Protein AF-A0A2N7Z0W1-F1 (afdb_monomer_lite)

Structure (mmCIF, N/CA/C/O backbone):
data_AF-A0A2N7Z0W1-F1
#
_entry.id   AF-A0A2N7Z0W1-F1
#
loop_
_atom_site.group_PDB
_atom_site.id
_atom_site.type_symbol
_atom_site.label_atom_id
_atom_site.label_alt_id
_atom_site.label_comp_id
_atom_site.label_asym_id
_atom_site.label_entity_id
_atom_site.label_seq_id
_atom_site.pdbx_PDB_ins_code
_atom_site.Cartn_x
_atom_site.Cartn_y
_atom_site.Cartn_z
_atom_site.occupancy
_atom_site.B_iso_or_equiv
_atom_site.auth_seq_id
_atom_site.auth_comp_id
_atom_site.auth_asym_id
_atom_site.auth_atom_id
_atom_site.pdbx_PDB_model_num
ATOM 1 N N . MET A 1 1 ? -4.121 6.543 -16.831 1.00 85.56 1 MET A N 1
ATOM 2 C CA . MET A 1 1 ? -5.225 5.711 -16.296 1.00 85.56 1 MET A CA 1
ATOM 3 C C . MET A 1 1 ? -5.786 6.377 -15.044 1.00 85.56 1 MET A C 1
ATOM 5 O O . MET A 1 1 ? -5.210 7.367 -14.604 1.00 85.56 1 MET A O 1
ATOM 9 N N . ARG A 1 2 ? -6.924 5.921 -14.501 1.00 85.25 2 ARG A N 1
ATOM 10 C CA . ARG A 1 2 ? -7.430 6.440 -13.218 1.00 85.25 2 ARG A CA 1
ATOM 11 C C . ARG A 1 2 ? -6.645 5.780 -12.088 1.00 85.25 2 ARG A C 1
ATOM 13 O O . ARG A 1 2 ? -6.431 4.578 -12.135 1.00 85.25 2 ARG A O 1
ATOM 20 N N . ARG A 1 3 ? -6.237 6.562 -11.089 1.00 85.19 3 ARG A N 1
ATOM 21 C CA . ARG A 1 3 ? -5.554 6.024 -9.912 1.00 85.19 3 ARG A CA 1
ATOM 22 C C . ARG A 1 3 ? -6.502 5.150 -9.084 1.00 85.19 3 ARG A C 1
ATOM 24 O O . ARG A 1 3 ? -7.540 5.638 -8.634 1.00 85.19 3 ARG A O 1
ATOM 31 N N . ASP A 1 4 ? -6.075 3.921 -8.841 1.00 90.31 4 ASP A N 1
ATOM 32 C CA . ASP A 1 4 ? -6.690 2.890 -8.020 1.00 90.31 4 ASP A CA 1
ATOM 33 C C . ASP A 1 4 ? -5.819 2.622 -6.785 1.00 90.31 4 ASP A C 1
ATOM 35 O O . ASP A 1 4 ? -4.631 2.299 -6.867 1.00 90.31 4 ASP A O 1
ATOM 39 N N . MET A 1 5 ? -6.421 2.804 -5.615 1.00 86.25 5 MET A N 1
ATOM 40 C CA . MET A 1 5 ? -5.727 2.674 -4.341 1.00 86.25 5 MET A CA 1
ATOM 41 C C . MET A 1 5 ? -5.624 1.234 -3.847 1.00 86.25 5 MET A C 1
ATOM 43 O O . MET A 1 5 ? -4.679 0.927 -3.119 1.00 86.25 5 MET A O 1
ATOM 47 N N . ASP A 1 6 ? -6.565 0.368 -4.223 1.00 91.12 6 ASP A N 1
ATOM 48 C CA . ASP A 1 6 ? -6.493 -1.052 -3.889 1.00 91.12 6 ASP A CA 1
ATOM 49 C C . ASP A 1 6 ? -5.324 -1.690 -4.656 1.00 91.12 6 ASP A C 1
ATOM 51 O O . ASP A 1 6 ? -4.543 -2.445 -4.071 1.00 91.12 6 ASP A O 1
ATOM 55 N N . LEU A 1 7 ? -5.103 -1.275 -5.911 1.00 95.12 7 LEU A N 1
ATOM 56 C CA . LEU A 1 7 ? -3.926 -1.679 -6.682 1.00 95.12 7 LEU A CA 1
ATOM 57 C C . LEU A 1 7 ? -2.615 -1.133 -6.095 1.00 95.12 7 LEU A C 1
ATOM 59 O O . LEU A 1 7 ? -1.648 -1.879 -5.961 1.00 95.12 7 LEU A O 1
ATOM 63 N N . ILE A 1 8 ? -2.565 0.139 -5.682 1.00 94.38 8 ILE A N 1
ATOM 64 C CA . ILE A 1 8 ? -1.368 0.698 -5.024 1.00 94.38 8 ILE A CA 1
ATOM 65 C C . ILE A 1 8 ? -1.003 -0.099 -3.767 1.00 94.38 8 ILE A C 1
ATOM 67 O O . ILE A 1 8 ? 0.164 -0.448 -3.577 1.00 94.38 8 ILE A O 1
ATOM 71 N N . ARG A 1 9 ? -1.994 -0.411 -2.920 1.00 94.50 9 ARG A N 1
ATOM 72 C CA . ARG A 1 9 ? -1.797 -1.257 -1.736 1.00 94.50 9 ARG A CA 1
ATOM 73 C C . ARG A 1 9 ? -1.232 -2.619 -2.130 1.00 94.50 9 ARG A C 1
ATOM 75 O O . ARG A 1 9 ? -0.248 -3.054 -1.535 1.00 94.50 9 ARG A O 1
ATOM 82 N N . ALA A 1 10 ? -1.838 -3.274 -3.119 1.00 96.12 10 ALA A N 1
ATOM 83 C CA . ALA A 1 10 ? -1.408 -4.589 -3.578 1.00 96.12 10 ALA A CA 1
ATOM 84 C C . ALA A 1 10 ? 0.044 -4.572 -4.083 1.00 96.12 10 ALA A C 1
ATOM 86 O O . ALA A 1 10 ? 0.832 -5.431 -3.690 1.00 96.12 10 ALA A O 1
ATOM 87 N N . ILE A 1 11 ? 0.424 -3.565 -4.879 1.00 96.50 11 ILE A N 1
ATOM 88 C CA . ILE A 1 11 ? 1.792 -3.414 -5.392 1.00 96.50 11 ILE A CA 1
ATOM 89 C C . ILE A 1 11 ? 2.782 -3.239 -4.242 1.00 96.50 11 ILE A C 1
ATOM 91 O O . ILE A 1 11 ? 3.762 -3.977 -4.186 1.00 96.50 11 ILE A O 1
ATOM 95 N N . VAL A 1 12 ? 2.540 -2.309 -3.310 1.00 96.25 12 VAL A N 1
ATOM 96 C CA . VAL A 1 12 ? 3.488 -2.045 -2.213 1.00 96.25 12 VAL A CA 1
ATOM 97 C C . VAL A 1 12 ? 3.683 -3.283 -1.335 1.00 96.25 12 VAL A C 1
ATOM 99 O O . VAL A 1 12 ? 4.822 -3.651 -1.056 1.00 96.25 12 VAL A O 1
ATOM 102 N N . LEU A 1 13 ? 2.598 -3.957 -0.939 1.00 95.62 13 LEU A N 1
ATOM 103 C CA . LEU A 1 13 ? 2.687 -5.167 -0.112 1.00 95.62 13 LEU A CA 1
ATOM 104 C C . LEU A 1 13 ? 3.387 -6.317 -0.850 1.00 95.62 13 LEU A C 1
ATOM 106 O O . LEU A 1 13 ? 4.138 -7.079 -0.241 1.00 95.62 13 LEU A O 1
ATOM 110 N N . LYS A 1 14 ? 3.175 -6.437 -2.165 1.00 95.50 14 LYS A N 1
ATOM 111 C CA . LYS A 1 14 ? 3.846 -7.452 -2.977 1.00 95.50 14 LYS A CA 1
ATOM 112 C C . LYS A 1 14 ? 5.338 -7.152 -3.150 1.00 95.50 14 LYS A C 1
ATOM 114 O O . LYS A 1 14 ? 6.139 -8.072 -3.027 1.00 95.50 14 LYS A O 1
ATOM 119 N N . LEU A 1 15 ? 5.715 -5.892 -3.385 1.00 94.69 15 LEU A N 1
ATOM 120 C CA . LEU A 1 15 ? 7.118 -5.460 -3.449 1.00 94.69 15 LEU A CA 1
ATOM 121 C C . LEU A 1 15 ? 7.841 -5.705 -2.121 1.00 94.69 15 LEU A C 1
ATOM 123 O O . LEU A 1 15 ? 8.945 -6.238 -2.122 1.00 94.69 15 LEU A O 1
ATOM 127 N N . GLU A 1 16 ? 7.198 -5.392 -0.994 1.00 94.19 16 GLU A N 1
ATOM 128 C CA . GLU A 1 16 ? 7.744 -5.667 0.338 1.00 94.19 16 GLU A CA 1
ATOM 129 C C . GLU A 1 16 ? 8.037 -7.160 0.545 1.00 94.19 16 GLU A C 1
ATOM 131 O O . GLU A 1 16 ? 9.100 -7.527 1.033 1.00 94.19 16 GLU A O 1
ATOM 136 N N . ALA A 1 17 ? 7.116 -8.038 0.139 1.00 91.12 17 ALA A N 1
ATOM 137 C CA . ALA A 1 17 ? 7.313 -9.484 0.234 1.00 91.12 17 ALA A CA 1
ATOM 138 C C . ALA A 1 17 ? 8.405 -10.012 -0.720 1.00 91.12 17 ALA A C 1
ATOM 140 O O . ALA A 1 17 ? 8.926 -11.120 -0.525 1.00 91.12 17 ALA A O 1
ATOM 141 N N . TRP A 1 18 ? 8.727 -9.249 -1.768 1.00 86.12 18 TRP A N 1
ATOM 142 C CA . TRP A 1 18 ? 9.734 -9.601 -2.766 1.00 86.12 18 TRP A CA 1
ATOM 143 C C . TRP A 1 18 ? 11.151 -9.188 -2.355 1.00 86.12 18 TRP A C 1
ATOM 145 O O . TRP A 1 18 ? 12.114 -9.844 -2.756 1.00 86.12 18 TRP A O 1
ATOM 155 N N . ASP A 1 19 ? 11.272 -8.157 -1.518 1.00 80.44 19 ASP A N 1
ATOM 156 C CA . ASP A 1 19 ? 12.531 -7.628 -0.992 1.00 80.44 19 ASP A CA 1
ATOM 157 C C . ASP A 1 19 ? 13.174 -8.590 0.029 1.00 80.44 19 ASP A C 1
ATOM 159 O O . ASP A 1 19 ? 13.056 -8.452 1.246 1.00 80.44 19 ASP A O 1
ATOM 163 N N . LYS A 1 20 ? 13.817 -9.646 -0.484 1.00 76.12 20 LYS A N 1
ATOM 164 C CA . LYS A 1 20 ? 14.441 -10.717 0.319 1.00 76.12 20 LYS A CA 1
ATOM 165 C C . LYS A 1 20 ? 15.956 -10.602 0.421 1.00 76.12 20 LYS A C 1
ATOM 167 O O . LYS A 1 20 ? 16.582 -11.356 1.166 1.00 76.12 20 LYS A O 1
ATOM 172 N N . THR A 1 21 ? 16.574 -9.738 -0.376 1.00 80.31 21 THR A N 1
ATOM 173 C CA . THR A 1 21 ? 18.031 -9.655 -0.483 1.00 80.31 21 THR A CA 1
ATOM 174 C C . THR A 1 21 ? 18.445 -8.192 -0.503 1.00 80.31 21 THR A C 1
ATOM 176 O O . THR A 1 21 ? 18.201 -7.514 -1.501 1.00 80.31 21 THR A O 1
ATOM 179 N N . PRO A 1 22 ? 19.097 -7.705 0.568 1.00 76.75 22 PRO A N 1
ATOM 180 C CA . PRO A 1 22 ? 19.511 -6.315 0.647 1.00 76.75 22 PRO A CA 1
ATOM 181 C C . PRO A 1 22 ? 20.346 -5.904 -0.566 1.00 76.75 22 PRO A C 1
ATOM 183 O O . PRO A 1 22 ? 21.300 -6.589 -0.935 1.00 76.75 22 PRO A O 1
ATOM 186 N N . SER A 1 23 ? 20.020 -4.749 -1.146 1.00 77.31 23 SER A N 1
ATOM 187 C CA . SER A 1 23 ? 20.715 -4.151 -2.297 1.00 77.31 23 SER A CA 1
ATOM 188 C C . SER A 1 23 ? 20.617 -4.916 -3.625 1.00 77.31 23 SER A C 1
ATOM 190 O O . SER A 1 23 ? 21.256 -4.498 -4.593 1.00 77.31 23 SER A O 1
ATOM 192 N N . ALA A 1 24 ? 19.834 -5.995 -3.715 1.00 86.81 24 ALA A N 1
ATOM 193 C CA . ALA A 1 24 ? 19.546 -6.620 -5.002 1.00 86.81 24 ALA A CA 1
ATOM 194 C C . ALA A 1 24 ? 18.724 -5.663 -5.878 1.00 86.81 24 ALA A C 1
ATOM 196 O O . ALA A 1 24 ? 17.846 -4.963 -5.385 1.00 86.81 24 ALA A O 1
ATOM 197 N N . ILE A 1 25 ? 19.013 -5.624 -7.179 1.00 88.19 25 ILE A N 1
ATOM 198 C CA . ILE A 1 25 ? 18.222 -4.858 -8.145 1.00 88.19 25 ILE A CA 1
ATOM 199 C C . ILE A 1 25 ? 17.425 -5.855 -8.973 1.00 88.19 25 ILE A C 1
ATOM 201 O O . ILE A 1 25 ? 17.989 -6.630 -9.745 1.00 88.19 25 ILE A O 1
ATOM 205 N N . PHE A 1 26 ? 16.111 -5.814 -8.814 1.00 87.94 26 PHE A N 1
ATOM 206 C CA . PHE A 1 26 ? 15.170 -6.572 -9.620 1.00 87.94 26 PHE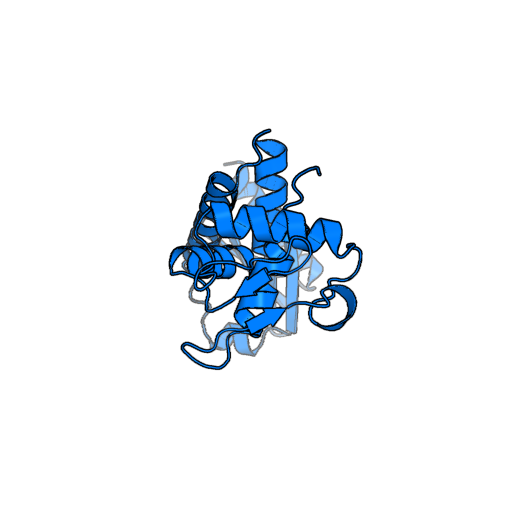 A CA 1
ATOM 207 C C . PHE A 1 26 ? 14.814 -5.760 -10.858 1.00 87.94 26 PHE A C 1
ATOM 209 O O . PHE A 1 26 ? 14.486 -4.578 -10.758 1.00 87.94 26 PHE A O 1
ATOM 216 N N . ILE A 1 27 ? 14.881 -6.395 -12.024 1.00 88.50 27 ILE A N 1
ATOM 217 C CA . ILE A 1 27 ? 14.467 -5.809 -13.297 1.00 88.50 27 ILE A CA 1
ATOM 218 C C . ILE A 1 27 ? 13.321 -6.666 -13.813 1.00 88.50 27 ILE A C 1
ATOM 220 O O . ILE A 1 27 ? 13.520 -7.833 -14.134 1.00 88.50 27 ILE A O 1
ATOM 224 N N . VAL A 1 28 ? 12.130 -6.082 -13.868 1.00 86.81 28 VAL A N 1
ATOM 225 C CA . VAL A 1 28 ? 10.914 -6.763 -14.309 1.00 86.81 28 VAL A CA 1
ATOM 226 C C . VAL A 1 28 ? 10.636 -6.336 -15.736 1.00 86.81 28 VAL A C 1
ATOM 228 O O . VAL A 1 28 ? 10.191 -5.211 -15.974 1.00 86.81 28 VAL A O 1
ATOM 231 N N . THR A 1 29 ? 10.951 -7.209 -16.688 1.00 86.56 29 THR A N 1
ATOM 232 C CA . THR A 1 29 ? 10.733 -6.963 -18.122 1.00 86.56 29 THR A CA 1
ATOM 233 C C . THR A 1 29 ? 9.449 -7.591 -18.640 1.00 86.56 29 THR A C 1
ATOM 235 O O . THR A 1 29 ? 8.912 -7.103 -19.631 1.00 86.56 29 THR A O 1
ATOM 238 N N . ASP A 1 30 ? 8.954 -8.632 -17.970 1.00 87.44 30 ASP A N 1
ATOM 239 C CA . ASP A 1 30 ? 7.707 -9.311 -18.297 1.00 87.44 30 ASP A CA 1
ATOM 240 C C . ASP A 1 30 ? 6.749 -9.227 -17.104 1.00 87.44 30 ASP A C 1
ATOM 242 O O . ASP A 1 30 ? 6.656 -10.129 -16.275 1.00 87.44 30 ASP A O 1
ATOM 246 N N . LEU A 1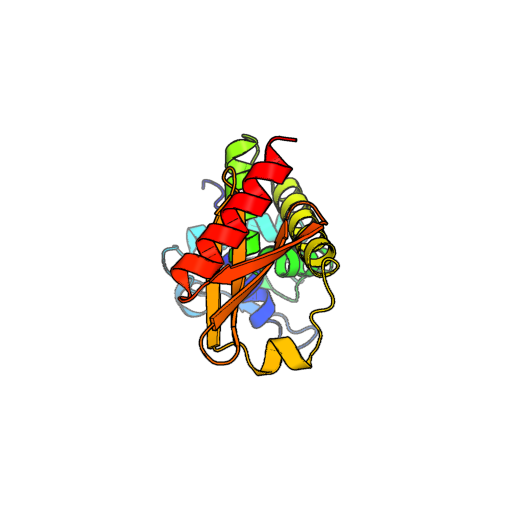 31 ? 6.052 -8.094 -16.985 1.00 86.94 31 LEU A N 1
ATOM 247 C CA . LEU A 1 31 ? 5.151 -7.845 -15.856 1.00 86.94 31 LEU A CA 1
ATOM 248 C C . LEU A 1 31 ? 4.032 -8.888 -15.738 1.00 86.94 31 LEU A C 1
ATOM 250 O O . LEU A 1 31 ? 3.594 -9.151 -14.618 1.00 86.94 31 LEU A O 1
ATOM 254 N N . GLU A 1 32 ? 3.583 -9.465 -16.858 1.00 85.94 32 GLU A N 1
ATOM 255 C CA . GLU A 1 32 ? 2.490 -10.444 -16.865 1.00 85.94 32 GLU A CA 1
ATOM 256 C C . GLU A 1 32 ? 2.891 -11.709 -16.110 1.00 85.94 32 GLU A C 1
ATOM 258 O O . GLU A 1 32 ? 2.100 -12.240 -15.333 1.00 85.94 32 GLU A O 1
ATOM 263 N N . ASN A 1 33 ? 4.132 -12.158 -16.296 1.00 86.81 33 ASN A N 1
ATOM 264 C CA . ASN A 1 33 ? 4.619 -13.402 -15.712 1.00 86.81 33 ASN A CA 1
ATOM 265 C C . ASN A 1 33 ? 5.382 -13.183 -14.399 1.00 86.81 33 ASN A C 1
ATOM 267 O O . ASN A 1 33 ? 5.194 -13.930 -13.437 1.00 86.81 33 ASN A O 1
ATOM 271 N N . ASP A 1 34 ? 6.204 -12.138 -14.322 1.00 87.62 34 ASP A N 1
ATOM 272 C CA . ASP A 1 34 ? 7.090 -11.899 -13.181 1.00 87.62 34 ASP A CA 1
ATOM 273 C C . ASP A 1 34 ? 6.372 -11.182 -12.027 1.00 87.62 34 ASP A C 1
ATOM 275 O O . ASP A 1 34 ? 6.714 -11.368 -10.855 1.00 87.62 34 ASP A O 1
ATOM 279 N N . PHE A 1 35 ? 5.369 -10.346 -12.331 1.00 92.00 35 PHE A N 1
ATOM 280 C CA . PHE A 1 35 ? 4.666 -9.549 -11.324 1.00 92.00 35 PHE A CA 1
ATOM 281 C C . PHE A 1 35 ? 3.134 -9.452 -11.515 1.00 92.00 35 PHE A C 1
ATOM 283 O O . PHE A 1 35 ? 2.576 -8.370 -11.334 1.00 92.00 35 PHE A O 1
ATOM 290 N N . PRO A 1 36 ? 2.398 -10.564 -11.717 1.00 92.44 36 PRO A N 1
ATOM 291 C CA . PRO A 1 36 ? 0.942 -10.519 -11.883 1.00 92.44 36 PRO A CA 1
ATOM 292 C C . PRO A 1 36 ? 0.205 -10.086 -10.609 1.00 92.44 36 PRO A C 1
ATOM 294 O O . PRO A 1 36 ? 0.543 -10.522 -9.503 1.00 92.44 36 PRO A O 1
ATOM 297 N N . ILE A 1 37 ? -0.826 -9.256 -10.747 1.00 92.56 37 ILE A N 1
ATOM 298 C CA . ILE A 1 37 ? -1.779 -8.953 -9.672 1.00 92.56 37 ILE A CA 1
ATOM 299 C C . ILE A 1 37 ? -3.175 -9.274 -10.198 1.00 92.56 37 ILE A C 1
ATOM 301 O O . ILE A 1 37 ? -3.605 -8.706 -11.199 1.00 92.56 37 ILE A O 1
ATOM 305 N N . ASP A 1 38 ? -3.869 -10.186 -9.518 1.00 91.25 38 ASP A N 1
ATOM 306 C CA . ASP A 1 38 ? -5.178 -10.676 -9.945 1.00 91.25 38 ASP A CA 1
ATOM 307 C C . ASP A 1 38 ? -6.174 -9.530 -10.155 1.00 91.25 38 ASP A C 1
ATOM 309 O O . ASP A 1 38 ? -6.341 -8.658 -9.301 1.00 91.25 38 ASP A O 1
ATOM 313 N N . GLY A 1 39 ? -6.855 -9.555 -11.302 1.00 92.12 39 GLY A N 1
ATOM 314 C CA . GLY A 1 39 ? -7.852 -8.551 -11.672 1.00 92.12 39 GLY A CA 1
ATOM 315 C C . GLY A 1 39 ? -7.291 -7.277 -12.307 1.00 92.12 39 GLY A C 1
ATOM 316 O O . GLY A 1 39 ? -8.090 -6.423 -12.680 1.00 92.12 39 GLY A O 1
ATOM 317 N N . TYR A 1 40 ? -5.969 -7.160 -12.479 1.00 93.62 40 TYR A N 1
ATOM 318 C CA . TYR A 1 40 ? -5.333 -5.995 -13.097 1.00 93.62 40 TYR A CA 1
ATOM 319 C C . TYR A 1 40 ? -4.433 -6.379 -14.270 1.00 93.62 40 TYR A C 1
ATOM 321 O O . TYR A 1 40 ? -3.777 -7.419 -14.278 1.00 93.62 40 TYR A O 1
ATOM 329 N N . THR A 1 41 ? -4.385 -5.503 -15.266 1.00 92.62 41 THR A N 1
ATOM 330 C CA . THR A 1 41 ? -3.506 -5.640 -16.432 1.00 92.62 41 THR A CA 1
ATOM 331 C C . THR A 1 41 ? -2.090 -5.146 -16.130 1.00 92.62 41 THR A C 1
ATOM 333 O O . THR A 1 41 ? -1.878 -4.296 -15.263 1.00 92.62 41 THR A O 1
ATOM 336 N N . SER A 1 42 ? -1.099 -5.610 -16.893 1.00 92.00 42 SER A N 1
ATOM 337 C CA . SER A 1 42 ? 0.290 -5.146 -16.749 1.00 92.00 42 SER A CA 1
ATOM 338 C C . SER A 1 42 ? 0.461 -3.646 -16.960 1.00 92.00 42 SER A C 1
ATOM 340 O O . SER A 1 42 ? 1.280 -3.024 -16.286 1.00 92.00 42 SER A O 1
ATOM 342 N N . ASP A 1 43 ? -0.330 -3.046 -17.852 1.00 92.12 43 ASP A N 1
ATOM 343 C CA . ASP A 1 43 ? -0.294 -1.602 -18.081 1.00 92.12 43 ASP A CA 1
ATOM 344 C C . ASP A 1 43 ? -0.842 -0.835 -16.858 1.00 92.12 43 ASP A C 1
ATOM 346 O O . ASP A 1 43 ? -0.281 0.194 -16.474 1.00 92.12 43 ASP A O 1
ATOM 350 N N . GLU A 1 44 ? -1.885 -1.350 -16.193 1.00 94.56 44 GLU A N 1
ATOM 351 C CA . GLU A 1 44 ? -2.390 -0.781 -14.935 1.00 94.56 44 GLU A CA 1
ATOM 352 C C . GLU A 1 44 ? -1.370 -0.922 -13.811 1.00 94.56 44 GLU A C 1
ATOM 354 O O . GLU A 1 44 ? -1.105 0.050 -13.102 1.00 94.56 44 GLU A O 1
ATOM 359 N N . ILE A 1 45 ? -0.764 -2.100 -13.661 1.00 95.00 45 ILE A N 1
ATOM 360 C CA . ILE A 1 45 ? 0.267 -2.350 -12.649 1.00 95.00 45 ILE A CA 1
ATOM 361 C C . ILE A 1 45 ? 1.444 -1.392 -12.852 1.00 95.00 45 ILE A C 1
ATOM 363 O O . ILE A 1 45 ? 1.865 -0.727 -11.904 1.00 95.00 45 ILE A O 1
ATOM 367 N N . LEU A 1 46 ? 1.938 -1.263 -14.086 1.00 94.25 46 LEU A N 1
ATOM 368 C CA . LEU A 1 46 ? 3.054 -0.379 -14.409 1.00 94.25 46 LEU A CA 1
ATOM 369 C C . LEU A 1 46 ? 2.722 1.088 -14.129 1.00 94.25 46 LEU A C 1
ATOM 371 O O . LEU A 1 46 ? 3.527 1.795 -13.524 1.00 94.25 46 LEU A O 1
ATOM 375 N N . TYR A 1 47 ? 1.531 1.540 -14.526 1.00 94.12 47 TYR A N 1
ATOM 376 C CA . TYR A 1 47 ? 1.080 2.903 -14.265 1.00 94.12 47 TYR A CA 1
ATOM 377 C C . TYR A 1 47 ? 1.049 3.214 -12.760 1.00 94.12 47 TYR A C 1
ATOM 379 O O . TYR A 1 47 ? 1.539 4.255 -12.324 1.00 94.12 47 TYR A O 1
ATOM 387 N N . HIS A 1 48 ? 0.521 2.307 -11.936 1.00 95.19 48 HIS A N 1
ATOM 388 C CA . HIS A 1 48 ? 0.455 2.522 -10.488 1.00 95.19 48 HIS A CA 1
ATOM 389 C C . HIS A 1 48 ? 1.818 2.391 -9.812 1.00 95.19 48 HIS A C 1
ATOM 391 O O . HIS A 1 48 ? 2.105 3.137 -8.876 1.00 95.19 48 HIS A O 1
ATOM 397 N N . TYR A 1 49 ? 2.682 1.509 -10.313 1.00 95.31 49 TYR A N 1
ATOM 398 C CA . TYR A 1 49 ? 4.074 1.446 -9.892 1.00 95.31 49 TYR A CA 1
ATOM 399 C C . TYR A 1 49 ? 4.794 2.783 -10.137 1.00 95.31 49 TYR A C 1
ATOM 401 O O . TYR A 1 49 ? 5.484 3.277 -9.247 1.00 95.31 49 TYR A O 1
ATOM 409 N N . GLN A 1 50 ? 4.592 3.412 -11.301 1.00 92.75 50 GLN A N 1
ATOM 410 C CA . GLN A 1 50 ? 5.174 4.725 -11.603 1.00 92.75 50 GLN A CA 1
ATOM 411 C C . GLN A 1 50 ? 4.721 5.791 -10.598 1.00 92.75 50 GLN A C 1
ATOM 413 O O . GLN A 1 50 ? 5.561 6.520 -10.085 1.00 92.75 50 GLN A O 1
ATOM 418 N N . LEU A 1 51 ? 3.439 5.816 -10.216 1.00 93.50 51 LEU A N 1
ATOM 419 C CA . LEU A 1 51 ? 2.941 6.731 -9.177 1.00 93.50 51 LEU A CA 1
ATOM 420 C C . LEU A 1 51 ? 3.601 6.496 -7.805 1.00 93.50 51 LEU A C 1
ATOM 422 O O . LEU A 1 51 ? 3.858 7.444 -7.062 1.00 93.50 51 LEU A O 1
ATOM 426 N N . ILE A 1 52 ? 3.869 5.235 -7.452 1.00 94.81 52 ILE A N 1
ATOM 427 C CA . ILE A 1 52 ? 4.572 4.861 -6.213 1.00 94.81 52 ILE A CA 1
ATOM 428 C C . ILE A 1 52 ? 6.034 5.340 -6.264 1.00 94.81 52 ILE A C 1
ATOM 430 O O . ILE A 1 52 ? 6.540 5.888 -5.281 1.00 94.81 52 ILE A O 1
ATOM 434 N N . ALA A 1 53 ? 6.699 5.178 -7.411 1.00 93.69 53 ALA A N 1
ATOM 435 C CA . ALA A 1 53 ? 8.063 5.650 -7.639 1.00 93.69 53 ALA A CA 1
ATOM 436 C C . ALA A 1 53 ? 8.163 7.183 -7.621 1.00 93.69 53 ALA A C 1
ATOM 438 O O . ALA A 1 53 ? 9.036 7.724 -6.947 1.00 93.69 53 ALA A O 1
ATOM 439 N N . GLU A 1 54 ? 7.236 7.888 -8.272 1.00 91.31 54 GLU A N 1
ATOM 440 C CA . GLU A 1 54 ? 7.139 9.355 -8.254 1.00 91.31 54 GLU A CA 1
ATOM 441 C C . GLU A 1 54 ? 6.964 9.908 -6.836 1.00 91.31 54 GLU A C 1
ATOM 443 O O . GLU A 1 54 ? 7.492 10.969 -6.506 1.00 91.31 54 GLU A O 1
ATOM 448 N N . LYS A 1 55 ? 6.249 9.177 -5.973 1.00 91.62 55 LYS A N 1
ATOM 449 C CA . LYS A 1 55 ? 6.071 9.546 -4.565 1.00 91.62 55 LYS A CA 1
ATOM 450 C C . LYS A 1 55 ? 7.315 9.271 -3.705 1.00 91.62 55 LYS A C 1
ATOM 452 O O . LYS A 1 55 ? 7.374 9.750 -2.575 1.00 91.62 55 LYS A O 1
ATOM 457 N N . GLY A 1 56 ? 8.299 8.531 -4.218 1.00 93.31 56 GLY A N 1
ATOM 458 C CA . GLY A 1 56 ? 9.529 8.187 -3.499 1.00 93.31 56 GLY A CA 1
ATOM 459 C C . GLY A 1 56 ? 9.364 7.051 -2.488 1.00 93.31 56 GLY A C 1
ATOM 460 O O . GLY A 1 56 ? 10.142 6.943 -1.543 1.00 93.31 56 GLY A O 1
ATOM 461 N N . TRP A 1 57 ? 8.346 6.204 -2.648 1.00 95.12 57 TRP A N 1
ATOM 462 C CA . TRP A 1 57 ? 8.108 5.057 -1.760 1.00 95.12 57 TRP A CA 1
ATOM 463 C C . TRP A 1 57 ? 8.944 3.826 -2.105 1.00 95.12 57 TRP A C 1
ATOM 465 O O . TRP A 1 57 ? 9.106 2.928 -1.279 1.00 95.12 57 TRP A O 1
ATOM 475 N N . VAL A 1 58 ? 9.480 3.786 -3.320 1.00 94.94 58 VAL A N 1
ATOM 476 C CA . VAL A 1 58 ? 10.372 2.734 -3.801 1.00 94.94 58 VAL A CA 1
ATOM 477 C C . VAL A 1 58 ? 11.681 3.350 -4.258 1.00 94.94 58 VAL A C 1
ATOM 479 O O . VAL A 1 58 ? 11.721 4.451 -4.808 1.00 94.94 58 VAL A O 1
ATOM 482 N N . ASP A 1 59 ? 12.751 2.598 -4.068 1.00 93.25 59 ASP A N 1
ATOM 483 C CA . ASP A 1 59 ? 14.042 2.866 -4.664 1.00 93.25 59 ASP A CA 1
ATOM 484 C C . ASP A 1 59 ? 14.154 2.092 -5.977 1.00 93.25 59 ASP A C 1
ATOM 486 O O . ASP A 1 59 ? 14.171 0.859 -5.995 1.00 93.25 59 ASP A O 1
ATOM 490 N N . THR A 1 60 ? 14.209 2.815 -7.091 1.00 92.31 60 THR A N 1
ATOM 491 C CA . THR A 1 60 ? 14.216 2.215 -8.430 1.00 92.31 60 THR A CA 1
ATOM 492 C C . THR A 1 60 ? 15.622 1.905 -8.945 1.00 92.31 60 THR A C 1
ATOM 494 O O . THR A 1 60 ? 15.764 1.460 -10.081 1.00 92.31 60 THR A O 1
ATOM 497 N N . ALA A 1 61 ? 16.680 2.166 -8.166 1.00 88.75 61 ALA A N 1
ATOM 498 C CA . ALA A 1 61 ? 18.077 2.012 -8.588 1.00 88.75 61 ALA A CA 1
ATOM 499 C C . ALA A 1 61 ? 18.416 2.665 -9.948 1.00 88.75 61 ALA A C 1
ATOM 501 O O . ALA A 1 61 ? 19.169 2.116 -10.751 1.00 88.75 61 ALA A O 1
ATOM 502 N N . GLY A 1 62 ? 17.866 3.855 -10.201 1.00 81.31 62 GLY A N 1
ATOM 503 C CA . GLY A 1 62 ? 18.113 4.624 -11.428 1.00 81.31 62 GLY A CA 1
ATOM 504 C C . GLY A 1 62 ? 17.043 4.469 -12.511 1.00 81.31 62 GLY A C 1
ATOM 505 O O . GLY A 1 62 ? 17.138 5.142 -13.535 1.00 81.31 62 GLY A O 1
ATOM 506 N N . GLY A 1 63 ? 16.008 3.658 -12.266 1.00 76.50 63 GLY A N 1
ATOM 507 C CA . GLY A 1 63 ? 14.860 3.497 -13.157 1.00 76.50 63 GLY A CA 1
ATOM 508 C C . GLY A 1 63 ? 15.148 2.632 -14.387 1.00 76.50 63 GLY A C 1
ATOM 509 O O . GLY A 1 63 ? 16.291 2.456 -14.814 1.00 76.50 63 GLY A O 1
ATOM 510 N N . SER A 1 64 ? 14.089 2.088 -14.990 1.00 74.62 64 SER A N 1
ATOM 511 C CA . SER A 1 64 ? 14.228 1.344 -16.242 1.00 74.62 64 SER A CA 1
ATOM 512 C C . SER A 1 64 ? 14.348 2.282 -17.443 1.00 74.62 64 SER A C 1
ATOM 514 O O . SER A 1 64 ? 13.651 3.290 -17.537 1.00 74.62 64 SER A O 1
ATOM 516 N N . LYS A 1 65 ? 15.184 1.904 -18.418 1.00 70.69 65 LYS A N 1
ATOM 517 C CA . LYS A 1 65 ? 15.251 2.558 -19.738 1.00 70.69 65 LYS A CA 1
ATOM 518 C C . LYS A 1 65 ? 14.151 2.087 -20.699 1.00 70.69 65 LYS A C 1
ATOM 520 O O . LYS A 1 65 ? 14.017 2.654 -21.780 1.00 70.69 65 LYS A O 1
ATOM 525 N N . SER A 1 66 ? 13.401 1.042 -20.343 1.00 74.81 66 SER A N 1
ATOM 526 C CA . SER A 1 66 ? 12.333 0.479 -21.174 1.00 74.81 66 SER A CA 1
ATOM 527 C C . SER A 1 66 ? 10.950 0.857 -20.643 1.00 74.81 66 SER A C 1
ATOM 529 O O . SER A 1 66 ? 10.659 0.725 -19.456 1.00 74.81 66 SER A O 1
ATOM 531 N N . TYR A 1 67 ? 10.083 1.275 -21.566 1.00 71.69 67 TYR A N 1
ATOM 532 C CA . TYR A 1 67 ? 8.751 1.823 -21.308 1.00 71.69 67 TYR A CA 1
ATOM 533 C C . TYR A 1 67 ? 7.721 0.805 -20.784 1.00 71.69 67 TYR A C 1
ATOM 535 O O . TYR A 1 67 ? 6.658 1.226 -20.343 1.00 71.69 67 TYR A O 1
ATOM 543 N N . ARG A 1 68 ? 8.013 -0.507 -20.821 1.00 81.94 68 ARG A N 1
ATOM 544 C CA . ARG A 1 68 ? 7.130 -1.587 -20.313 1.00 81.94 68 ARG A CA 1
ATOM 545 C C . ARG A 1 68 ? 7.749 -2.383 -19.165 1.00 81.94 68 ARG A C 1
ATOM 547 O O . ARG A 1 68 ? 7.409 -3.539 -18.962 1.00 81.94 68 ARG A O 1
ATOM 554 N N . SER A 1 69 ? 8.704 -1.796 -18.458 1.00 86.75 69 SER A N 1
ATOM 555 C CA . SER A 1 69 ? 9.448 -2.489 -17.407 1.00 86.75 69 SER A CA 1
ATOM 556 C C . SER A 1 69 ? 9.681 -1.569 -16.226 1.00 86.75 69 SER A C 1
ATOM 558 O O . SER A 1 69 ? 9.683 -0.346 -16.380 1.00 86.75 69 SER A O 1
ATOM 560 N N . PHE A 1 70 ? 9.931 -2.153 -15.062 1.00 90.56 70 PHE A N 1
ATOM 561 C CA . PHE A 1 70 ? 10.362 -1.396 -13.899 1.00 90.56 70 PHE A CA 1
ATOM 562 C C . PHE A 1 70 ? 11.547 -2.054 -13.206 1.00 90.56 70 PHE A C 1
ATOM 564 O O . PHE A 1 70 ? 11.818 -3.244 -13.368 1.00 90.56 70 PHE A O 1
ATOM 571 N N . THR A 1 71 ? 12.261 -1.244 -12.435 1.00 92.81 71 THR A N 1
ATOM 572 C CA . THR A 1 71 ? 13.392 -1.665 -11.617 1.00 92.81 71 THR A CA 1
ATOM 573 C C . THR A 1 71 ? 13.072 -1.418 -10.157 1.00 92.81 71 THR A C 1
ATOM 575 O O . THR A 1 71 ? 12.601 -0.345 -9.807 1.00 92.81 71 THR A O 1
ATOM 578 N N . PHE A 1 72 ? 13.335 -2.384 -9.292 1.00 92.94 72 PHE A N 1
ATOM 579 C CA . PHE A 1 72 ? 13.059 -2.279 -7.864 1.00 92.94 72 PHE A CA 1
ATOM 580 C C . PHE A 1 72 ? 14.280 -2.738 -7.076 1.00 92.94 72 PHE A C 1
ATOM 582 O O . PHE A 1 72 ? 14.796 -3.824 -7.327 1.00 92.94 72 PHE A O 1
ATOM 589 N N . ARG A 1 73 ? 14.752 -1.907 -6.146 1.00 91.81 73 ARG A N 1
ATOM 590 C CA . ARG A 1 73 ? 15.839 -2.253 -5.223 1.00 91.81 73 ARG A CA 1
ATOM 591 C C . ARG A 1 73 ? 15.338 -2.496 -3.811 1.00 91.81 73 ARG A C 1
ATOM 593 O O . ARG A 1 73 ? 15.733 -3.475 -3.197 1.00 91.81 73 ARG A O 1
ATOM 600 N N . SER A 1 74 ? 14.506 -1.595 -3.302 1.00 93.56 74 SER A N 1
ATOM 601 C CA . SER A 1 74 ? 13.902 -1.723 -1.977 1.00 93.56 74 SER A CA 1
ATOM 602 C C . SER A 1 74 ? 12.719 -0.774 -1.829 1.00 93.56 74 SER A C 1
ATOM 604 O O . SER A 1 74 ? 12.543 0.163 -2.620 1.00 93.56 74 SER A O 1
ATOM 606 N N . LEU A 1 75 ? 11.924 -0.970 -0.779 1.00 94.94 75 LEU A N 1
ATOM 607 C CA . LEU A 1 75 ? 11.085 0.112 -0.270 1.00 94.94 75 LEU A CA 1
ATOM 608 C C . LEU A 1 75 ? 11.957 1.176 0.409 1.00 94.94 75 LEU A C 1
ATOM 610 O O . LEU A 1 75 ? 13.036 0.890 0.935 1.00 94.94 75 LEU A O 1
ATOM 614 N N . THR A 1 76 ? 11.495 2.423 0.389 1.00 94.88 76 THR A N 1
ATOM 615 C CA . THR A 1 76 ? 12.059 3.478 1.240 1.00 94.88 76 THR A CA 1
ATOM 616 C C . THR A 1 76 ? 11.428 3.415 2.632 1.00 94.88 76 THR A C 1
ATOM 618 O O . THR A 1 76 ? 10.447 2.701 2.850 1.00 94.88 76 THR A O 1
ATOM 621 N N . SER A 1 77 ? 11.953 4.191 3.588 1.00 94.31 77 SER A N 1
ATOM 622 C CA . SER A 1 77 ? 11.335 4.304 4.920 1.00 94.31 77 SER A CA 1
ATOM 623 C C . SER A 1 77 ? 9.855 4.699 4.831 1.00 94.31 77 SER A C 1
ATOM 625 O O . SER A 1 77 ? 9.028 4.128 5.535 1.00 94.31 77 SER A O 1
ATOM 627 N N . ASP A 1 78 ? 9.506 5.620 3.927 1.00 92.12 78 ASP A N 1
ATOM 628 C CA . ASP A 1 78 ? 8.119 6.048 3.712 1.00 92.12 78 ASP A CA 1
ATOM 629 C C . ASP A 1 78 ? 7.265 4.949 3.062 1.00 92.12 78 ASP A C 1
ATOM 631 O O . ASP A 1 78 ? 6.085 4.801 3.388 1.00 92.12 78 ASP A O 1
ATOM 635 N N . GLY A 1 79 ? 7.864 4.151 2.172 1.00 93.56 79 GLY A N 1
ATOM 636 C CA . GLY A 1 79 ? 7.224 2.976 1.585 1.00 93.56 79 GLY A CA 1
ATOM 637 C C . GLY A 1 79 ? 6.855 1.928 2.635 1.00 93.56 79 GLY A C 1
ATOM 638 O O . GLY A 1 79 ? 5.718 1.454 2.644 1.00 93.56 79 GLY A O 1
ATOM 639 N N . HIS A 1 80 ? 7.769 1.620 3.562 1.00 93.94 80 HIS A N 1
ATOM 640 C CA . HIS A 1 80 ? 7.492 0.718 4.688 1.00 93.94 80 HIS A CA 1
ATOM 641 C C . HIS A 1 80 ? 6.426 1.277 5.632 1.00 93.94 80 HIS A C 1
ATOM 643 O O . HIS A 1 80 ? 5.508 0.560 6.025 1.00 93.94 80 HIS A O 1
ATOM 649 N N . ASP A 1 81 ? 6.488 2.570 5.942 1.00 90.44 81 ASP A N 1
ATOM 650 C CA . ASP A 1 81 ? 5.485 3.248 6.760 1.00 90.44 81 ASP A CA 1
ATOM 651 C C . ASP A 1 81 ? 4.073 3.135 6.165 1.00 90.44 81 ASP A C 1
ATOM 653 O O . ASP A 1 81 ? 3.089 2.928 6.890 1.00 90.44 81 ASP A O 1
ATOM 657 N N . PHE A 1 82 ? 3.959 3.283 4.842 1.00 91.06 82 PHE A N 1
ATOM 658 C CA . PHE A 1 82 ? 2.700 3.076 4.143 1.00 91.06 82 PHE A CA 1
ATOM 659 C C . PHE A 1 82 ? 2.284 1.605 4.175 1.00 91.06 82 PHE A C 1
ATOM 661 O O . PHE A 1 82 ? 1.160 1.332 4.606 1.00 91.06 82 PHE A O 1
ATOM 668 N N . ALA A 1 83 ? 3.175 0.685 3.783 1.00 93.12 83 ALA A N 1
ATOM 669 C CA . ALA A 1 83 ? 2.936 -0.760 3.767 1.00 93.12 83 ALA A CA 1
ATOM 670 C C . ALA A 1 83 ? 2.383 -1.240 5.110 1.00 93.12 83 ALA A C 1
ATOM 672 O O . ALA A 1 83 ? 1.323 -1.865 5.172 1.00 93.12 83 ALA A O 1
ATOM 673 N N . ASP A 1 84 ? 3.033 -0.837 6.201 1.00 90.31 84 ASP A N 1
ATOM 674 C CA . ASP A 1 84 ? 2.564 -1.133 7.536 1.00 90.31 84 ASP A CA 1
ATOM 675 C C . ASP A 1 84 ? 1.178 -0.557 7.754 1.00 90.31 84 ASP A C 1
ATOM 677 O O . ASP A 1 84 ? 0.281 -1.305 8.145 1.00 90.31 84 ASP A O 1
ATOM 681 N N . SER A 1 85 ? 0.961 0.735 7.501 1.00 85.06 85 SER A N 1
ATOM 682 C CA . SER A 1 85 ? -0.329 1.386 7.750 1.00 85.06 85 SER A CA 1
ATOM 683 C C . SER A 1 85 ? -1.515 0.659 7.096 1.00 85.06 85 SER A C 1
ATOM 685 O O . SER A 1 85 ? -2.565 0.549 7.729 1.00 85.06 85 SER A O 1
ATOM 687 N N . VAL A 1 86 ? -1.324 0.075 5.908 1.00 87.88 86 VAL A N 1
ATOM 688 C CA . VAL A 1 86 ? -2.379 -0.586 5.121 1.00 87.88 86 VAL A CA 1
ATOM 689 C C . VAL A 1 86 ? -2.361 -2.116 5.190 1.00 87.88 86 VAL A C 1
ATOM 691 O O . VAL A 1 86 ? -3.176 -2.761 4.532 1.00 87.88 86 VAL A O 1
ATOM 694 N N . ARG A 1 87 ? -1.453 -2.730 5.960 1.00 89.94 87 ARG A N 1
ATOM 695 C CA . ARG A 1 87 ? -1.310 -4.197 6.016 1.00 89.94 87 ARG A CA 1
ATOM 696 C C . ARG A 1 87 ? -2.569 -4.895 6.527 1.00 89.94 87 ARG A C 1
ATOM 698 O O . ARG A 1 87 ? -2.974 -5.908 5.975 1.00 89.94 87 ARG A O 1
ATOM 705 N N . ASP A 1 88 ? -3.183 -4.345 7.569 1.00 87.38 88 ASP A N 1
ATOM 706 C CA . ASP A 1 88 ? -4.375 -4.916 8.195 1.00 87.38 88 ASP A CA 1
ATOM 707 C C . ASP A 1 88 ? -5.627 -4.618 7.353 1.00 87.38 88 ASP A C 1
ATOM 709 O O . ASP A 1 88 ? -5.941 -3.456 7.091 1.00 87.38 88 ASP A O 1
ATOM 713 N N . ASP A 1 89 ? -6.347 -5.662 6.930 1.00 86.00 89 ASP A N 1
ATOM 714 C CA . ASP A 1 89 ? -7.524 -5.536 6.060 1.00 86.00 89 ASP A CA 1
ATOM 715 C C . ASP A 1 89 ? -8.669 -4.743 6.704 1.00 86.00 89 ASP A C 1
ATOM 717 O O . ASP A 1 89 ? -9.379 -4.003 6.015 1.00 86.00 89 ASP A O 1
ATOM 721 N N . LYS A 1 90 ? -8.843 -4.844 8.028 1.00 82.88 90 LYS A N 1
ATOM 722 C CA . LYS A 1 90 ? -9.867 -4.089 8.764 1.00 82.88 90 LYS A CA 1
ATOM 723 C C . LYS A 1 90 ? -9.497 -2.608 8.788 1.00 82.88 90 LYS A C 1
ATOM 725 O O . LYS A 1 90 ? -10.339 -1.764 8.479 1.00 82.88 90 LYS A O 1
ATOM 730 N N . VAL A 1 91 ? -8.236 -2.289 9.088 1.00 83.12 91 VAL A N 1
ATOM 731 C CA . VAL A 1 91 ? -7.706 -0.916 9.035 1.00 83.12 91 VAL A CA 1
ATOM 732 C C . VAL A 1 91 ? -7.803 -0.352 7.620 1.00 83.12 91 VAL A C 1
ATOM 734 O O . VAL A 1 91 ? -8.221 0.795 7.452 1.00 83.12 91 VAL A O 1
ATOM 737 N N . TRP A 1 92 ? -7.472 -1.140 6.597 1.00 87.75 92 TRP A N 1
ATOM 738 C CA . TRP A 1 92 ? -7.580 -0.721 5.203 1.00 87.75 92 TRP A CA 1
ATOM 739 C C . TRP A 1 92 ? -9.024 -0.423 4.796 1.00 87.75 92 TRP A C 1
ATOM 741 O O . TRP A 1 92 ? -9.295 0.661 4.278 1.00 87.75 92 TRP A O 1
ATOM 751 N N . SER A 1 93 ? -9.967 -1.321 5.100 1.00 84.81 93 SER A N 1
ATOM 752 C CA . SER A 1 93 ? -11.385 -1.100 4.793 1.00 84.81 93 SER A CA 1
ATOM 753 C C . SER A 1 93 ? -11.897 0.184 5.444 1.00 84.81 93 SER A C 1
ATOM 755 O O . SER A 1 93 ? -12.514 1.013 4.780 1.00 84.81 93 SER A O 1
ATOM 757 N N . MET A 1 94 ? -11.578 0.398 6.723 1.00 79.00 94 MET A N 1
ATOM 758 C CA . MET A 1 94 ? -11.952 1.621 7.439 1.00 79.00 94 MET A CA 1
ATOM 759 C C . MET A 1 94 ? -11.303 2.877 6.837 1.00 79.00 94 MET A C 1
ATOM 761 O O . MET A 1 94 ? -11.934 3.933 6.790 1.00 79.00 94 MET A O 1
ATOM 765 N N . THR A 1 95 ? -10.057 2.771 6.368 1.00 79.06 95 THR A N 1
ATOM 766 C CA . THR A 1 95 ? -9.317 3.870 5.731 1.00 79.06 95 THR A CA 1
ATOM 767 C C . THR A 1 95 ? -9.967 4.267 4.407 1.00 79.06 95 THR A C 1
ATOM 769 O O . THR A 1 95 ? -10.228 5.450 4.178 1.00 79.06 95 THR A O 1
ATOM 772 N N . ARG A 1 96 ? -10.286 3.283 3.559 1.00 80.56 96 ARG A N 1
ATOM 773 C CA . ARG A 1 96 ? -10.982 3.486 2.283 1.00 80.56 96 ARG A CA 1
ATOM 774 C C . ARG A 1 96 ? -12.359 4.111 2.498 1.00 80.56 96 ARG A C 1
ATOM 776 O O . ARG A 1 96 ? -12.685 5.104 1.850 1.00 80.56 96 ARG A O 1
ATOM 783 N N . ASP A 1 97 ? -13.132 3.592 3.448 1.00 78.31 97 ASP A N 1
ATOM 784 C CA . ASP A 1 97 ? -14.462 4.119 3.769 1.00 78.31 97 ASP A CA 1
ATOM 785 C C . ASP A 1 97 ? -14.389 5.553 4.318 1.00 78.31 97 ASP A C 1
ATOM 787 O O . ASP A 1 97 ? -15.232 6.393 3.997 1.00 78.31 97 ASP A O 1
ATOM 791 N N . GLY A 1 98 ? -13.370 5.855 5.129 1.00 73.62 98 GLY A N 1
ATOM 792 C CA . GLY A 1 98 ? -13.103 7.201 5.634 1.00 73.62 98 GLY A CA 1
ATOM 793 C C . GLY A 1 98 ? -12.750 8.192 4.523 1.00 73.62 98 GLY A C 1
ATOM 794 O O . GLY A 1 98 ? -13.304 9.290 4.484 1.00 73.62 98 GLY A O 1
ATOM 795 N N . ALA A 1 99 ? -11.890 7.796 3.583 1.00 73.31 99 ALA A N 1
ATOM 796 C CA . ALA A 1 99 ? -11.511 8.631 2.443 1.00 73.31 99 ALA A CA 1
ATOM 797 C C . ALA A 1 99 ? -12.679 8.876 1.474 1.00 73.31 99 ALA A C 1
ATOM 799 O O . ALA A 1 99 ? -12.858 9.999 1.001 1.00 73.31 99 ALA A O 1
ATOM 800 N N . LEU A 1 100 ? -13.524 7.863 1.236 1.00 71.50 100 LEU A N 1
ATOM 801 C CA . LEU A 1 100 ? -14.750 8.009 0.438 1.00 71.50 100 LEU A CA 1
ATOM 802 C C . LEU A 1 100 ? -15.695 9.042 1.059 1.00 71.50 100 LEU A C 1
ATOM 804 O O . LEU A 1 100 ? -16.215 9.903 0.354 1.00 71.50 100 LEU A O 1
ATOM 808 N N . LYS A 1 101 ? -15.869 9.004 2.386 1.00 68.62 101 LYS A N 1
ATOM 809 C CA . LYS A 1 101 ? -16.699 9.970 3.124 1.00 68.62 101 LYS A CA 1
ATOM 810 C C . LYS A 1 101 ? -16.115 11.383 3.132 1.00 68.62 101 LYS A C 1
ATOM 812 O O . LYS A 1 101 ? -16.875 12.344 3.145 1.00 68.62 101 LYS A O 1
ATOM 817 N N . ALA A 1 102 ? -14.789 11.515 3.122 1.00 60.75 102 ALA A N 1
ATOM 818 C CA . ALA A 1 102 ? -14.104 12.806 3.116 1.00 60.75 102 ALA A CA 1
ATOM 819 C C . ALA A 1 102 ? -14.071 13.482 1.731 1.00 60.75 102 ALA A C 1
ATOM 821 O O . ALA A 1 102 ? -13.627 14.623 1.629 1.00 60.75 102 ALA A O 1
ATOM 822 N N . GLY A 1 103 ? -14.488 12.792 0.659 1.00 57.06 103 GLY A N 1
ATOM 823 C CA . GLY A 1 103 ? -14.454 13.317 -0.714 1.00 57.06 103 GLY A CA 1
ATOM 824 C C . GLY A 1 103 ? -13.043 13.574 -1.260 1.00 57.06 103 GLY A C 1
ATOM 825 O O . GLY A 1 103 ? -12.890 14.084 -2.368 1.00 57.06 103 GLY A O 1
ATOM 826 N N . ALA A 1 104 ? -12.008 13.205 -0.504 1.00 59.50 104 ALA A N 1
ATOM 827 C CA . ALA A 1 104 ? -10.611 13.392 -0.844 1.00 59.50 104 ALA A CA 1
ATOM 828 C C . ALA A 1 104 ? -9.915 12.031 -0.848 1.00 59.50 104 ALA A C 1
ATOM 830 O O . ALA A 1 104 ? -9.833 11.342 0.164 1.00 59.50 104 ALA A O 1
ATOM 831 N N . PHE A 1 105 ? -9.385 11.659 -2.009 1.00 63.38 105 PHE A N 1
ATOM 832 C CA . PHE A 1 105 ? -8.476 10.533 -2.155 1.00 63.38 105 PHE A CA 1
ATOM 833 C C . PHE A 1 105 ? -7.108 11.121 -2.469 1.00 63.38 105 PHE A C 1
ATOM 835 O O . PHE A 1 105 ? -6.858 11.548 -3.593 1.00 63.38 105 PHE A O 1
ATOM 842 N N . SER A 1 106 ? -6.213 11.182 -1.490 1.00 67.56 106 SER A N 1
ATOM 843 C CA . SER A 1 106 ? -4.794 11.429 -1.740 1.00 67.56 106 SER A CA 1
ATOM 844 C C . SER A 1 106 ? -3.972 10.373 -1.023 1.00 67.56 106 SER A C 1
ATOM 846 O O . SER A 1 106 ? -4.390 9.818 -0.007 1.00 67.56 106 SER A O 1
ATOM 848 N N . MET A 1 107 ? -2.806 10.082 -1.589 1.00 64.94 107 MET A N 1
ATOM 849 C CA . MET A 1 107 ? -1.892 9.083 -1.056 1.00 64.94 107 MET A CA 1
ATOM 850 C C . MET A 1 107 ? -1.470 9.433 0.383 1.00 64.94 107 MET A C 1
ATOM 852 O O . MET A 1 107 ? -1.496 8.588 1.276 1.00 64.94 107 MET A O 1
ATOM 856 N N . ASP A 1 108 ? -1.180 10.715 0.619 1.00 69.88 108 ASP A N 1
ATOM 857 C CA . ASP A 1 108 ? -0.831 11.257 1.932 1.00 69.88 108 ASP A CA 1
ATOM 858 C C . ASP A 1 108 ? -1.981 11.158 2.941 1.00 69.88 108 ASP A C 1
ATOM 860 O O . ASP A 1 108 ? -1.763 10.764 4.087 1.00 69.88 108 ASP A O 1
ATOM 864 N N . LEU A 1 109 ? -3.215 11.472 2.527 1.00 73.69 109 LEU A N 1
ATOM 865 C CA . LEU A 1 109 ? -4.384 11.404 3.405 1.00 73.69 109 LEU A CA 1
ATOM 866 C C . LEU A 1 109 ? -4.667 9.965 3.847 1.00 73.69 109 LEU A C 1
ATOM 868 O O . LEU A 1 109 ? -4.964 9.728 5.014 1.00 73.69 109 LEU A O 1
ATOM 872 N N . LEU A 1 110 ? -4.532 8.998 2.940 1.00 68.31 110 LEU A N 1
ATOM 873 C CA . LEU A 1 110 ? -4.753 7.587 3.252 1.00 68.31 110 LEU A CA 1
ATOM 874 C C . LEU A 1 110 ? -3.706 7.055 4.231 1.00 68.31 110 LEU A C 1
ATOM 876 O O . LEU A 1 110 ? -4.074 6.414 5.213 1.00 68.31 110 LEU A O 1
ATOM 880 N N . GLY A 1 111 ? -2.427 7.391 4.031 1.00 67.06 111 GLY A N 1
ATOM 881 C CA . GLY A 1 111 ? -1.373 7.046 4.987 1.00 67.06 111 GLY A CA 1
ATOM 882 C C . GLY A 1 111 ? -1.628 7.648 6.374 1.00 67.06 111 GLY A C 1
ATOM 883 O O . GLY A 1 111 ? -1.482 6.967 7.390 1.00 67.06 111 GLY A O 1
ATOM 884 N N . GLN A 1 112 ? -2.078 8.905 6.438 1.00 76.81 112 GLN A N 1
ATOM 885 C CA . GLN A 1 112 ? -2.422 9.563 7.704 1.00 76.81 112 GLN A CA 1
ATOM 886 C C . GLN A 1 112 ? -3.630 8.918 8.395 1.00 76.81 112 GLN A C 1
ATOM 888 O O . GLN A 1 112 ? -3.581 8.662 9.601 1.00 76.81 112 GLN A O 1
ATOM 893 N N . LEU A 1 113 ? -4.694 8.619 7.646 1.00 73.50 113 LEU A N 1
ATOM 894 C CA . LEU A 1 113 ? -5.891 7.956 8.165 1.00 73.50 113 LEU A CA 1
ATOM 895 C C . LEU A 1 113 ? -5.562 6.557 8.694 1.00 73.50 113 LEU A C 1
ATOM 897 O O . LEU A 1 113 ? -5.915 6.238 9.829 1.00 73.50 113 LEU A O 1
ATOM 901 N N . ALA A 1 114 ? -4.820 5.758 7.929 1.00 71.12 114 ALA A N 1
ATOM 902 C CA . ALA A 1 114 ? -4.418 4.412 8.319 1.00 71.12 114 ALA A CA 1
ATOM 903 C C . ALA A 1 114 ? -3.542 4.409 9.586 1.00 71.12 114 ALA A C 1
ATOM 905 O O . ALA A 1 114 ? -3.808 3.668 10.539 1.00 71.12 114 ALA A O 1
ATOM 906 N N . LYS A 1 115 ? -2.544 5.305 9.662 1.00 73.44 115 LYS A N 1
ATOM 907 C CA . LYS A 1 115 ? -1.720 5.498 10.871 1.00 73.44 115 LYS A CA 1
ATOM 908 C C . LYS A 1 115 ? -2.570 5.933 12.075 1.00 73.44 115 LYS A C 1
ATOM 910 O O . LYS A 1 115 ? -2.387 5.418 13.182 1.00 73.44 115 LYS A O 1
ATOM 915 N N . GLY A 1 116 ? -3.524 6.844 11.872 1.00 72.69 116 GLY A N 1
ATOM 916 C CA . GLY A 1 116 ? -4.463 7.292 12.904 1.00 72.69 116 GLY A CA 1
ATOM 917 C C . GLY A 1 116 ? -5.352 6.164 13.432 1.00 72.69 116 GLY A C 1
ATOM 918 O O . GLY A 1 116 ? -5.495 6.007 14.647 1.00 72.69 116 GLY A O 1
ATOM 919 N N . LEU A 1 117 ? -5.885 5.329 12.538 1.00 71.06 117 LEU A N 1
ATOM 920 C CA . LEU A 1 117 ? -6.704 4.172 12.893 1.00 71.06 117 LEU A CA 1
ATOM 921 C C . LEU A 1 117 ? -5.906 3.137 13.687 1.00 71.06 117 LEU A C 1
ATOM 923 O O . LEU A 1 117 ? -6.366 2.740 14.751 1.00 71.06 117 LEU A O 1
ATOM 927 N N . LYS A 1 118 ? -4.676 2.794 13.280 1.00 61.53 118 LYS A N 1
ATOM 928 C CA . LYS A 1 118 ? -3.792 1.918 14.075 1.00 61.53 118 LYS A CA 1
ATOM 929 C C . LYS A 1 118 ? -3.527 2.452 15.486 1.00 61.53 118 LYS A C 1
ATOM 931 O O . LYS A 1 118 ? -3.543 1.702 16.470 1.00 61.53 118 LYS A O 1
ATOM 936 N N . LYS A 1 119 ? -3.291 3.761 15.617 1.00 56.94 119 LYS A N 1
ATOM 937 C CA . LYS A 1 119 ? -3.101 4.411 16.923 1.00 56.94 119 LYS A CA 1
ATOM 938 C C . LYS A 1 119 ? -4.370 4.350 17.776 1.00 56.94 119 LYS A C 1
ATOM 940 O O . LYS A 1 119 ? -4.282 4.186 18.989 1.00 56.94 119 LYS A O 1
ATOM 945 N N . ASN A 1 120 ? -5.543 4.455 17.163 1.00 50.34 120 ASN A N 1
ATOM 946 C CA . ASN A 1 120 ? -6.806 4.312 17.874 1.00 50.34 120 ASN A CA 1
ATOM 947 C C . ASN A 1 120 ? -7.077 2.856 18.254 1.00 50.34 120 ASN A C 1
ATOM 949 O O . ASN A 1 120 ? -7.411 2.621 19.404 1.00 50.34 120 ASN A O 1
ATOM 953 N N . SER A 1 121 ? -6.817 1.879 17.382 1.00 40.25 121 SER A N 1
ATOM 954 C CA . SER A 1 121 ? -6.916 0.450 17.709 1.00 40.25 121 SER A CA 1
ATOM 955 C C . SER A 1 121 ? -6.034 0.080 18.907 1.00 40.25 121 SER A C 1
ATOM 957 O O . SER A 1 121 ? -6.505 -0.576 19.827 1.00 40.25 121 SER A O 1
ATOM 959 N N . SER A 1 122 ? -4.795 0.587 18.964 1.00 33.31 122 SER A N 1
ATOM 960 C CA . SER A 1 122 ? -3.880 0.380 20.103 1.00 33.31 122 SER A CA 1
ATOM 961 C C . SER A 1 122 ? -4.262 1.155 21.372 1.00 33.31 122 SER A C 1
ATOM 963 O O . SER A 1 122 ? -4.038 0.667 22.482 1.00 33.31 122 SER A O 1
ATOM 965 N N . LYS A 1 123 ? -4.876 2.341 21.250 1.00 32.72 123 LYS A N 1
ATOM 966 C CA . LYS A 1 123 ? -5.473 3.051 22.395 1.00 32.72 123 LYS A CA 1
ATOM 967 C C . LYS A 1 123 ? -6.738 2.359 22.905 1.00 32.72 123 LYS A C 1
ATOM 969 O O . LYS A 1 123 ? -6.942 2.331 24.115 1.00 32.72 123 LYS A O 1
ATOM 974 N N . THR A 1 124 ? -7.518 1.738 22.025 1.00 30.27 124 THR A N 1
ATOM 975 C CA . THR A 1 124 ? -8.662 0.890 22.377 1.00 30.27 124 THR A CA 1
ATOM 976 C C . THR A 1 124 ? -8.197 -0.406 23.050 1.00 30.27 124 THR A C 1
ATOM 978 O O . THR A 1 124 ? -8.822 -0.835 24.009 1.00 30.27 124 THR A O 1
ATOM 981 N N . THR A 1 125 ? -7.026 -0.960 22.704 1.00 33.47 125 THR A N 1
ATOM 982 C CA . THR A 1 125 ? -6.401 -2.080 23.450 1.00 33.47 125 THR A CA 1
ATOM 983 C C . THR A 1 125 ? -5.893 -1.687 24.850 1.00 33.47 125 THR A C 1
ATOM 985 O O . THR A 1 125 ? -5.625 -2.552 25.682 1.00 33.47 125 THR A O 1
ATOM 988 N N . ARG A 1 126 ? -5.783 -0.389 25.169 1.00 32.50 126 ARG A N 1
ATOM 989 C CA . ARG A 1 126 ? -5.545 0.089 26.545 1.00 32.50 126 ARG A CA 1
ATOM 990 C C . ARG A 1 126 ? -6.826 0.215 27.375 1.00 32.50 126 ARG A C 1
ATOM 992 O O . ARG A 1 126 ? -6.736 0.594 28.543 1.00 32.50 126 ARG A O 1
ATOM 999 N N . ALA A 1 127 ? -7.985 -0.136 26.821 1.00 37.59 127 ALA A N 1
ATOM 1000 C CA . ALA A 1 127 ? -9.173 -0.421 27.601 1.00 37.59 127 ALA A CA 1
ATOM 1001 C C . ALA A 1 127 ? -9.152 -1.906 27.992 1.00 37.59 127 ALA A C 1
ATOM 1003 O O . ALA A 1 127 ? -9.320 -2.793 27.168 1.00 37.59 127 ALA A O 1
ATOM 1004 N N . PHE A 1 128 ? -8.945 -2.146 29.286 1.00 40.97 128 PHE A N 1
ATOM 1005 C CA . PHE A 1 128 ? -9.107 -3.434 29.957 1.00 40.97 128 PHE A CA 1
ATOM 1006 C C . PHE A 1 128 ? -8.001 -4.481 29.721 1.00 40.97 128 PHE A C 1
ATOM 1008 O O . PHE A 1 128 ? -8.015 -5.300 28.806 1.00 40.97 128 PHE A O 1
ATOM 1015 N N . ARG A 1 129 ? -7.074 -4.541 30.684 1.00 40.53 129 ARG A N 1
ATOM 1016 C CA . ARG A 1 129 ? -6.322 -5.756 31.009 1.00 40.53 129 ARG A CA 1
ATOM 1017 C C . ARG A 1 129 ? -7.351 -6.799 31.469 1.00 40.53 129 ARG A C 1
ATOM 1019 O O . ARG A 1 129 ? -7.649 -6.874 32.658 1.00 40.53 129 ARG A O 1
ATOM 1026 N N . LEU A 1 130 ? -7.948 -7.542 30.532 1.00 44.62 130 LEU A N 1
ATOM 1027 C CA . LEU A 1 130 ? -8.681 -8.764 30.857 1.00 44.62 130 LEU A CA 1
ATOM 1028 C C . LEU A 1 130 ? -7.730 -9.608 31.708 1.00 44.62 130 LEU A C 1
ATOM 1030 O O . LEU A 1 130 ? -6.609 -9.908 31.291 1.00 44.62 130 LEU A O 1
ATOM 1034 N N . ASP A 1 131 ? -8.147 -9.912 32.934 1.00 43.69 131 ASP A N 1
ATOM 1035 C CA . ASP A 1 131 ? -7.502 -10.923 33.759 1.00 43.69 131 ASP A CA 1
ATOM 1036 C C . ASP A 1 131 ? -7.253 -12.155 32.873 1.00 43.69 131 ASP A C 1
ATOM 1038 O O . ASP A 1 131 ? -8.191 -12.679 32.265 1.00 43.69 131 ASP A O 1
ATOM 1042 N N . ARG A 1 132 ? -5.985 -12.573 32.734 1.00 41.88 132 ARG A N 1
ATOM 1043 C CA . ARG A 1 132 ? -5.586 -13.692 31.859 1.00 41.88 132 ARG A CA 1
ATOM 1044 C C . ARG A 1 132 ? -6.385 -14.962 32.154 1.00 41.88 132 ARG A C 1
ATOM 1046 O O . ARG A 1 132 ? -6.580 -15.760 31.244 1.00 41.88 132 ARG A O 1
ATOM 1053 N N . SER A 1 133 ? -6.882 -15.128 33.380 1.00 47.66 133 SER A N 1
ATOM 1054 C CA . SER A 1 133 ? -7.734 -16.261 33.747 1.00 47.66 133 SER A CA 1
ATOM 1055 C C . SER A 1 133 ? -9.108 -16.243 33.050 1.00 47.66 133 SER A C 1
ATOM 1057 O O . SER A 1 133 ? -9.688 -17.296 32.790 1.00 47.66 133 SER A O 1
ATOM 1059 N N . PHE A 1 134 ? -9.612 -15.067 32.665 1.00 46.00 134 PHE A N 1
ATOM 1060 C CA . PHE A 1 134 ? -10.895 -14.901 31.977 1.00 46.00 134 PHE A CA 1
ATOM 1061 C C . PHE A 1 134 ? -10.786 -15.174 30.471 1.00 46.00 134 PHE A C 1
ATOM 1063 O O . PHE A 1 134 ? -11.679 -15.784 29.893 1.00 46.00 134 PHE A O 1
ATOM 1070 N N . ALA A 1 135 ? -9.680 -14.762 29.840 1.00 45.91 135 ALA A N 1
ATOM 1071 C CA . ALA A 1 135 ? -9.447 -14.985 28.411 1.00 45.91 135 ALA A CA 1
ATOM 1072 C C . ALA A 1 135 ? -9.207 -16.469 28.074 1.00 45.91 135 ALA A C 1
ATOM 1074 O O . ALA A 1 135 ? -9.596 -16.924 27.005 1.00 45.91 135 ALA A O 1
ATOM 1075 N N . MET A 1 136 ? -8.613 -17.241 28.994 1.00 38.88 136 MET A N 1
ATOM 1076 C CA . MET A 1 136 ? -8.320 -18.667 28.782 1.00 38.88 136 MET A CA 1
ATOM 1077 C C . MET A 1 136 ? -9.541 -19.602 28.897 1.00 38.88 136 MET A C 1
ATOM 1079 O O . MET A 1 136 ? -9.410 -20.784 28.601 1.00 38.88 136 MET A O 1
ATOM 1083 N N . SER A 1 137 ? -10.712 -19.104 29.321 1.00 46.41 137 SER A N 1
ATOM 1084 C CA . SER A 1 137 ? -11.942 -19.904 29.509 1.00 46.41 137 SER A CA 1
ATOM 1085 C C . SER A 1 137 ? -13.146 -19.412 28.692 1.00 46.41 137 SER A C 1
ATOM 1087 O O . SER A 1 137 ? -14.269 -19.865 28.915 1.00 46.41 137 SER A O 1
ATOM 1089 N N . ALA A 1 138 ? -12.942 -18.462 27.775 1.00 51.56 138 ALA A N 1
ATOM 1090 C CA . ALA A 1 138 ? -14.010 -17.895 26.957 1.00 51.56 138 ALA A CA 1
ATOM 1091 C C . ALA A 1 138 ? -14.284 -18.777 25.728 1.00 51.56 138 ALA A C 1
ATOM 1093 O O . ALA A 1 138 ? -13.381 -19.042 24.938 1.00 51.56 138 ALA A O 1
ATOM 1094 N N . ASP A 1 139 ? -15.537 -19.209 25.561 1.00 50.97 139 ASP A N 1
ATOM 1095 C CA . ASP A 1 139 ? -15.891 -20.223 24.563 1.00 50.97 139 ASP A CA 1
ATOM 1096 C C . ASP A 1 139 ? -15.927 -19.674 23.121 1.00 50.97 139 ASP A C 1
ATOM 1098 O O . ASP A 1 139 ? -15.595 -20.430 22.211 1.00 50.97 139 ASP A O 1
ATOM 1102 N N . LYS A 1 140 ? -16.295 -18.394 22.880 1.00 55.97 140 LYS A N 1
ATOM 1103 C CA . LYS A 1 140 ? -16.265 -17.713 21.555 1.00 55.97 140 LYS A CA 1
ATOM 1104 C C . LYS A 1 140 ? -16.283 -16.173 21.677 1.00 55.97 140 LYS A C 1
ATOM 1106 O O . LYS A 1 140 ? -16.984 -15.669 22.559 1.00 55.97 140 LYS A O 1
ATOM 1111 N N . PRO A 1 141 ? -15.614 -15.422 20.776 1.00 60.09 141 PRO A N 1
ATOM 1112 C CA . PRO A 1 141 ? -15.919 -14.008 20.560 1.00 60.09 141 PRO A CA 1
ATOM 1113 C C . PRO A 1 141 ? -17.291 -13.869 19.872 1.00 60.09 141 PRO A C 1
ATOM 1115 O O . PRO A 1 141 ? -17.572 -14.552 18.887 1.00 60.09 141 PRO A O 1
ATOM 1118 N N . ASP A 1 142 ? -18.156 -13.011 20.407 1.00 63.84 142 ASP A N 1
ATOM 1119 C CA . ASP A 1 142 ? -19.436 -12.598 19.810 1.00 63.84 142 ASP A CA 1
ATOM 1120 C C . ASP A 1 142 ? -19.368 -11.090 19.498 1.00 63.84 142 ASP A C 1
ATOM 1122 O O . ASP A 1 142 ? -18.432 -10.421 19.911 1.00 63.84 142 ASP A O 1
ATOM 1126 N N . SER A 1 143 ? -20.327 -10.520 18.772 1.00 69.62 143 SER A N 1
ATOM 1127 C CA . SER A 1 143 ? -20.367 -9.077 18.496 1.00 69.62 143 SER A CA 1
ATOM 1128 C C . SER A 1 143 ? -21.738 -8.474 18.790 1.00 69.62 143 SER A C 1
ATOM 1130 O O . SER A 1 143 ? -22.776 -9.104 18.567 1.00 69.62 143 SER A O 1
ATOM 1132 N N . ALA A 1 144 ? -21.774 -7.247 19.303 1.00 71.31 144 ALA A N 1
ATOM 1133 C CA . ALA A 1 144 ? -23.001 -6.481 19.507 1.00 71.31 144 ALA A CA 1
ATOM 1134 C C . ALA A 1 144 ? -22.926 -5.113 18.836 1.00 71.31 144 ALA A C 1
ATOM 1136 O O . ALA A 1 144 ? -21.864 -4.504 18.757 1.00 71.31 144 ALA A O 1
ATOM 1137 N N . LYS A 1 145 ? -24.081 -4.623 18.378 1.00 73.12 145 LYS A N 1
ATOM 1138 C CA . LYS A 1 145 ? -24.236 -3.249 17.898 1.00 73.12 145 LYS A CA 1
ATOM 1139 C C . LYS A 1 145 ? -24.826 -2.384 19.007 1.00 73.12 145 LYS A C 1
ATOM 1141 O O . LYS A 1 145 ? -25.928 -2.670 19.466 1.00 73.12 145 LYS A O 1
ATOM 1146 N N . VAL A 1 146 ? -24.125 -1.319 19.388 1.00 72.06 146 VAL A N 1
ATOM 1147 C CA . VAL A 1 146 ? -24.594 -0.297 20.338 1.00 72.06 146 VAL A CA 1
ATOM 1148 C C . VAL A 1 146 ? -24.460 1.066 19.665 1.00 72.06 146 VAL A C 1
ATOM 1150 O O . VAL A 1 146 ? -23.361 1.466 19.301 1.00 72.06 146 VAL A O 1
ATOM 1153 N N . ASN A 1 147 ? -25.574 1.771 19.440 1.00 65.00 147 ASN A N 1
ATOM 1154 C CA . ASN A 1 147 ? -25.610 3.093 18.786 1.00 65.00 147 ASN A CA 1
ATOM 1155 C C . ASN A 1 147 ? -24.802 3.193 17.470 1.00 65.00 147 ASN A C 1
ATOM 1157 O O . ASN A 1 147 ? -24.204 4.222 17.169 1.00 65.00 147 ASN A O 1
ATOM 1161 N N . GLY A 1 148 ? -24.786 2.116 16.677 1.00 65.44 148 GLY A N 1
ATOM 1162 C CA . GLY A 1 148 ? -24.060 2.043 15.402 1.00 65.44 148 GLY A CA 1
ATOM 1163 C C . GLY A 1 148 ? -22.596 1.593 15.506 1.00 65.44 148 GLY A C 1
ATOM 1164 O O . GLY A 1 148 ? -21.988 1.314 14.475 1.00 65.44 148 GLY A O 1
ATOM 1165 N N . GLU A 1 149 ? -22.049 1.450 16.714 1.00 66.44 149 GLU A N 1
ATOM 1166 C CA . GLU A 1 149 ? -20.718 0.891 16.975 1.00 66.44 149 GLU A CA 1
ATOM 1167 C C . GLU A 1 149 ? -20.801 -0.636 17.134 1.00 66.44 149 GLU A C 1
ATOM 1169 O O . GLU A 1 149 ? -21.695 -1.142 17.814 1.00 66.44 149 GLU A O 1
ATOM 1174 N N . VAL A 1 150 ? -19.897 -1.378 16.483 1.00 71.06 150 VAL A N 1
ATOM 1175 C CA . VAL A 1 150 ? -19.774 -2.840 16.628 1.00 71.06 150 VAL A CA 1
ATOM 1176 C C . VAL A 1 150 ? -18.717 -3.136 17.687 1.00 71.06 150 VAL A C 1
ATOM 1178 O O . VAL A 1 150 ? -17.582 -2.684 17.557 1.00 71.06 150 VAL A O 1
ATOM 1181 N N . ILE A 1 151 ? -19.097 -3.899 18.708 1.00 72.88 151 ILE A N 1
ATOM 1182 C CA . ILE A 1 151 ? -18.290 -4.191 19.894 1.00 72.88 151 ILE A CA 1
ATOM 1183 C C . ILE A 1 151 ? -18.113 -5.707 20.018 1.00 72.88 151 ILE A C 1
ATOM 1185 O O . ILE A 1 151 ? -19.103 -6.441 19.953 1.00 72.88 151 ILE A O 1
ATOM 1189 N N . ASP A 1 152 ? -16.868 -6.160 20.183 1.00 69.88 152 ASP A N 1
ATOM 1190 C CA . ASP A 1 152 ? -16.497 -7.577 20.280 1.00 69.88 152 ASP A CA 1
ATOM 1191 C C . ASP A 1 152 ? -16.647 -8.084 21.723 1.00 69.88 152 ASP A C 1
ATOM 1193 O O . ASP A 1 152 ? -15.814 -7.853 22.591 1.00 69.88 152 ASP A O 1
ATOM 1197 N N . LEU A 1 153 ? -17.712 -8.835 21.974 1.00 75.38 153 LEU A N 1
ATOM 1198 C CA . LEU A 1 153 ? -18.090 -9.339 23.284 1.00 75.38 153 LEU A CA 1
ATOM 1199 C C . LEU A 1 153 ? -17.412 -10.666 23.630 1.00 75.38 153 LEU A C 1
ATOM 1201 O O . LEU A 1 153 ? -17.398 -11.614 22.842 1.00 75.38 153 LEU A O 1
ATOM 1205 N N . TRP A 1 154 ? -16.976 -10.781 24.884 1.00 75.44 154 TRP A N 1
ATOM 1206 C CA . TRP A 1 154 ? -16.453 -12.025 25.446 1.00 75.44 154 TRP A CA 1
ATOM 1207 C C . TRP A 1 154 ? -17.497 -12.702 26.325 1.00 75.44 154 TRP A C 1
ATOM 1209 O O . TRP A 1 154 ? -17.915 -12.147 27.347 1.00 75.44 154 TRP A O 1
ATOM 1219 N N . VAL A 1 155 ? -17.896 -13.915 25.942 1.00 77.25 155 VAL A N 1
ATOM 1220 C CA . VAL A 1 155 ? -18.896 -14.712 26.662 1.00 77.25 155 VAL A CA 1
ATOM 1221 C C . VAL A 1 155 ? -18.213 -15.817 27.464 1.00 77.25 155 VAL A C 1
ATOM 1223 O O . VAL A 1 155 ? -17.418 -16.585 26.924 1.00 77.25 155 VAL A O 1
ATOM 1226 N N . ARG A 1 156 ? -18.565 -15.940 28.747 1.00 78.88 156 ARG A N 1
ATOM 1227 C CA . ARG A 1 156 ? -18.159 -17.066 29.595 1.00 78.88 156 ARG A CA 1
ATOM 1228 C C . ARG A 1 156 ? -19.353 -17.793 30.192 1.00 78.88 156 ARG A C 1
ATOM 1230 O O . ARG A 1 156 ? -20.352 -17.169 30.564 1.00 78.88 156 ARG A O 1
ATOM 1237 N N . ARG A 1 157 ? -19.208 -19.103 30.379 1.00 77.19 157 ARG A N 1
ATOM 1238 C CA . ARG A 1 157 ? -20.098 -19.898 31.228 1.00 77.19 157 ARG A CA 1
ATOM 1239 C C . ARG A 1 157 ? -19.627 -19.812 32.683 1.00 77.19 157 ARG A C 1
ATOM 1241 O O . ARG A 1 157 ? -18.458 -20.017 32.983 1.00 77.19 157 ARG A O 1
ATOM 1248 N N . ALA A 1 158 ? -20.540 -19.500 33.594 1.00 75.75 158 ALA A N 1
ATOM 1249 C CA . ALA A 1 158 ? -20.319 -19.425 35.034 1.00 75.75 158 ALA A CA 1
ATOM 1250 C C . ALA A 1 158 ? -21.358 -20.313 35.742 1.00 75.75 158 ALA A C 1
ATOM 1252 O O . ALA A 1 158 ? -22.443 -19.860 36.118 1.00 75.75 158 ALA A O 1
ATOM 1253 N N . GLY A 1 159 ? -21.047 -21.607 35.869 1.00 79.38 159 GLY A N 1
ATOM 1254 C CA . GLY A 1 159 ? -21.969 -22.613 36.404 1.00 79.38 159 GLY A CA 1
ATOM 1255 C C . GLY A 1 159 ? -23.197 -22.812 35.505 1.00 79.38 159 GLY A C 1
ATOM 1256 O O . GLY A 1 159 ? -23.067 -23.185 34.335 1.00 79.38 159 GLY A O 1
ATOM 1257 N N . SER A 1 160 ? -24.389 -22.551 36.053 1.00 79.06 160 SER A N 1
ATOM 1258 C CA . SER A 1 160 ? -25.677 -22.549 35.336 1.00 79.06 160 SER A CA 1
ATOM 1259 C C . SER A 1 160 ? -26.014 -21.208 34.666 1.00 79.06 160 SER A C 1
ATOM 1261 O O . SER A 1 160 ? -27.091 -21.065 34.094 1.00 79.06 160 SER A O 1
ATOM 1263 N N . SER A 1 161 ? -25.114 -20.223 34.733 1.00 83.31 161 SER A N 1
ATOM 1264 C CA . SER A 1 161 ? -25.306 -18.882 34.171 1.00 83.31 161 SER A CA 1
ATOM 1265 C C . SER A 1 161 ? -24.257 -18.547 33.112 1.00 83.31 161 SER A C 1
ATOM 1267 O O . SER A 1 161 ? -23.226 -19.211 32.996 1.00 83.31 161 SER A O 1
ATOM 1269 N N . PHE A 1 162 ? -24.510 -17.489 32.353 1.00 82.75 162 PHE A N 1
ATOM 1270 C CA . PHE A 1 162 ? -23.599 -16.906 31.380 1.00 82.75 162 PHE A CA 1
ATOM 1271 C C . PHE A 1 162 ? -23.294 -15.467 31.763 1.00 82.75 162 PHE A C 1
ATOM 1273 O O . PHE A 1 162 ? -24.137 -14.758 32.321 1.00 82.75 162 PHE A O 1
ATOM 1280 N N . GLN A 1 163 ? -22.073 -15.041 31.461 1.00 84.69 163 GLN A N 1
ATOM 1281 C CA . GLN A 1 163 ? -21.634 -13.673 31.679 1.00 84.69 163 GLN A CA 1
ATOM 1282 C C . GLN A 1 163 ? -20.951 -13.137 30.432 1.00 84.69 163 GLN A C 1
ATOM 1284 O O . GLN A 1 163 ? -20.125 -13.823 29.834 1.00 84.69 163 GLN A O 1
ATOM 1289 N N . VAL A 1 164 ? -21.284 -11.901 30.078 1.00 83.62 164 VAL A N 1
ATOM 1290 C CA . VAL A 1 164 ? -20.653 -11.145 28.999 1.00 83.62 164 VAL A CA 1
ATOM 1291 C C . VAL A 1 164 ? -19.920 -9.972 29.616 1.00 83.62 164 VAL A C 1
ATOM 1293 O O . VAL A 1 164 ? -20.514 -9.235 30.400 1.00 83.62 164 VAL A O 1
ATOM 1296 N N . ARG A 1 165 ? -18.642 -9.788 29.292 1.00 79.75 165 ARG A N 1
ATOM 1297 C CA . ARG A 1 165 ? -17.856 -8.663 29.805 1.00 79.75 165 ARG A CA 1
ATOM 1298 C C . ARG A 1 165 ? -17.152 -7.958 28.663 1.00 79.75 165 ARG A C 1
ATOM 1300 O O . ARG A 1 165 ? -16.443 -8.604 27.900 1.00 79.75 165 ARG A O 1
ATOM 1307 N N . ASP A 1 166 ? -17.314 -6.642 28.623 1.00 80.00 166 ASP A N 1
ATOM 1308 C CA . ASP A 1 166 ? -16.561 -5.764 27.732 1.00 80.00 166 ASP A CA 1
ATOM 1309 C C . ASP A 1 166 ? -16.676 -4.291 28.170 1.00 80.00 166 ASP A C 1
ATOM 1311 O O . ASP A 1 166 ? -17.402 -3.970 29.119 1.00 80.00 166 ASP A O 1
ATOM 1315 N N . THR A 1 167 ? -15.942 -3.402 27.504 1.00 73.75 167 THR A N 1
ATOM 1316 C CA . THR A 1 167 ? -15.892 -1.963 27.757 1.00 73.75 167 THR A CA 1
ATOM 1317 C C . THR A 1 167 ? -16.620 -1.193 26.660 1.00 73.75 167 THR A C 1
ATOM 1319 O O . THR A 1 167 ? -16.365 -1.384 25.479 1.00 73.75 167 THR A O 1
ATOM 1322 N N . PHE A 1 168 ? -17.471 -0.249 27.052 1.00 74.94 168 PHE A N 1
ATOM 1323 C CA . PHE A 1 168 ? -18.085 0.725 26.153 1.00 74.94 168 PHE A CA 1
ATOM 1324 C C . PHE A 1 168 ? -17.841 2.134 26.702 1.00 74.94 168 PHE A C 1
ATOM 1326 O O . PHE A 1 168 ? -17.985 2.368 27.901 1.00 74.94 168 PHE A O 1
ATOM 1333 N N . ARG A 1 169 ? -17.394 3.070 25.850 1.00 73.44 169 ARG A N 1
ATOM 1334 C CA . ARG A 1 169 ? -17.039 4.455 26.239 1.00 73.44 169 ARG A CA 1
ATOM 1335 C C . ARG A 1 169 ? -16.145 4.547 27.490 1.00 73.44 169 ARG A C 1
ATOM 1337 O O . ARG A 1 169 ? -16.370 5.363 28.379 1.00 73.44 169 ARG A O 1
ATOM 1344 N N . ASN A 1 170 ? -15.111 3.704 27.557 1.00 71.69 170 ASN A N 1
ATOM 1345 C CA . ASN A 1 170 ? -14.155 3.647 28.673 1.00 71.69 170 ASN A CA 1
ATOM 1346 C C . ASN A 1 170 ? -14.764 3.229 30.035 1.00 71.69 170 ASN A C 1
ATOM 1348 O O . ASN A 1 170 ? -14.145 3.437 31.079 1.00 71.69 170 ASN A O 1
ATOM 1352 N N . ARG A 1 171 ? -15.960 2.621 30.037 1.00 71.31 171 ARG A N 1
ATOM 1353 C CA . ARG A 1 171 ? -16.589 1.982 31.203 1.00 71.31 171 ARG A CA 1
ATOM 1354 C C . ARG A 1 171 ? -16.812 0.501 30.956 1.00 71.31 171 ARG A C 1
ATOM 1356 O O . ARG A 1 171 ? -17.250 0.100 29.883 1.00 71.31 171 ARG A O 1
ATOM 1363 N N . SER A 1 172 ? -16.500 -0.315 31.954 1.00 77.50 172 SER A N 1
ATOM 1364 C CA . SER 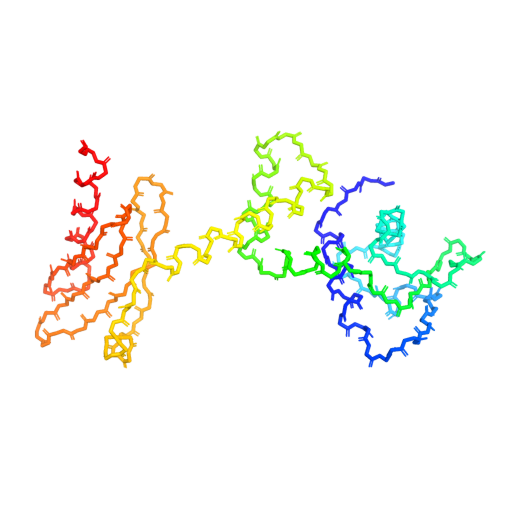A 1 172 ? -16.655 -1.764 31.863 1.00 77.50 172 SER A CA 1
ATOM 1365 C C . SER A 1 172 ? -18.044 -2.187 32.319 1.00 77.50 172 SER A C 1
ATOM 1367 O O . SER A 1 172 ? -18.472 -1.845 33.420 1.00 77.50 172 SER A O 1
ATOM 1369 N N . PHE A 1 173 ? -18.706 -2.989 31.494 1.00 80.31 173 PHE A N 1
ATOM 137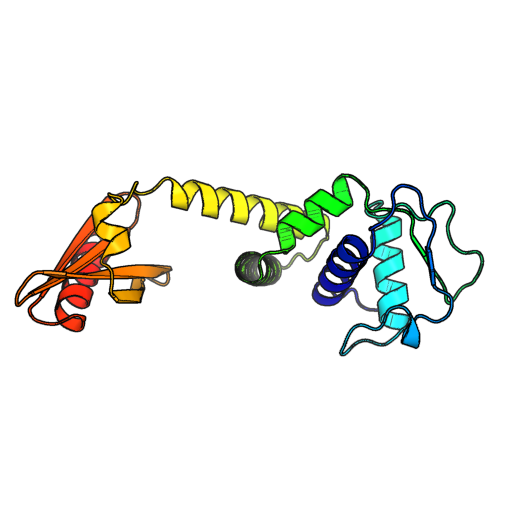0 C CA . PHE A 1 173 ? -20.021 -3.553 31.771 1.00 80.31 173 PHE A CA 1
ATOM 1371 C C . PHE A 1 173 ? -19.919 -5.068 31.914 1.00 80.31 173 PHE A C 1
ATOM 1373 O O . PHE A 1 173 ? -19.016 -5.718 31.376 1.00 80.31 173 PHE A O 1
ATOM 1380 N N . THR A 1 174 ? -20.828 -5.653 32.687 1.00 85.50 174 THR A N 1
ATOM 1381 C CA . THR A 1 174 ? -20.931 -7.107 32.820 1.00 85.50 174 THR A CA 1
ATOM 1382 C C . THR A 1 174 ? -22.396 -7.496 32.739 1.00 85.50 174 THR A C 1
ATOM 1384 O O . THR A 1 174 ? -23.151 -7.256 33.679 1.00 85.50 174 THR A O 1
ATOM 1387 N N . GLY A 1 175 ? -22.774 -8.108 31.621 1.00 87.38 175 GLY A N 1
ATOM 1388 C CA . GLY A 1 175 ? -24.100 -8.668 31.429 1.00 87.38 175 GLY A CA 1
ATOM 1389 C C . GLY A 1 175 ? -24.187 -10.075 32.003 1.00 87.38 175 GLY A C 1
ATOM 1390 O O . GLY A 1 175 ? -23.225 -10.844 31.913 1.00 87.38 175 GLY A O 1
ATOM 1391 N N . LYS A 1 176 ? -25.319 -10.425 32.610 1.00 87.94 176 LYS A N 1
ATOM 1392 C CA . LYS A 1 176 ? -25.564 -11.740 33.217 1.00 87.94 176 LYS A CA 1
ATOM 1393 C C . LYS A 1 176 ? -26.885 -12.322 32.727 1.00 87.94 176 LYS A C 1
ATOM 1395 O O . LYS A 1 176 ? -27.860 -11.605 32.549 1.00 87.94 176 LYS A O 1
ATOM 1400 N N . GLY A 1 177 ? -26.941 -13.639 32.542 1.00 87.62 177 GLY A N 1
ATOM 1401 C CA . GLY A 1 177 ? -28.179 -14.303 32.134 1.00 87.62 177 GLY A CA 1
ATOM 1402 C C . GLY A 1 177 ? -28.129 -15.822 32.241 1.00 87.62 177 GLY A C 1
ATOM 1403 O O . GLY A 1 177 ? -27.060 -16.411 32.354 1.00 87.62 177 GLY A O 1
ATOM 1404 N N . GLY A 1 178 ? -29.297 -16.469 32.190 1.00 84.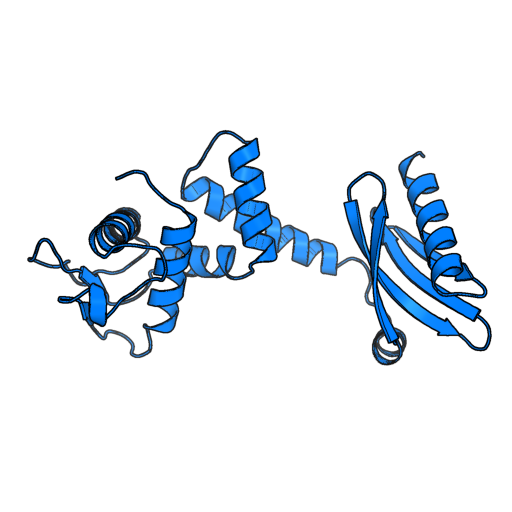12 178 GLY A N 1
ATOM 1405 C CA . GLY A 1 178 ? -29.408 -17.937 32.123 1.00 84.12 178 GLY A CA 1
ATOM 1406 C C . GLY A 1 178 ? -29.015 -18.527 30.761 1.00 84.12 178 GLY A C 1
ATOM 1407 O O . GLY A 1 178 ? -28.860 -19.735 30.628 1.00 84.12 178 GLY A O 1
ATOM 1408 N N . SER A 1 179 ? -28.818 -17.675 29.752 1.00 84.00 179 SER A N 1
ATOM 1409 C CA . SER A 1 179 ? -28.326 -18.017 28.416 1.00 84.00 179 SER A CA 1
ATOM 1410 C C . SER A 1 179 ? -27.319 -16.970 27.932 1.00 84.00 179 SER A C 1
ATOM 1412 O O . SER A 1 179 ? -27.269 -15.852 28.457 1.00 84.00 179 SER A O 1
ATOM 1414 N N . THR A 1 180 ? -26.538 -17.307 26.904 1.00 78.69 180 THR A N 1
ATOM 1415 C CA . THR A 1 180 ? -25.623 -16.369 26.230 1.00 78.69 180 THR A CA 1
ATOM 1416 C C . THR A 1 180 ? -26.368 -15.144 25.694 1.00 78.69 180 THR A C 1
ATOM 1418 O O . THR A 1 180 ? -25.938 -14.014 25.915 1.00 78.69 180 THR A O 1
ATOM 1421 N N . SER A 1 181 ? -27.534 -15.351 25.074 1.00 80.44 181 SER A N 1
ATOM 1422 C CA . SER A 1 181 ? -28.389 -14.281 24.548 1.00 80.44 181 SER A CA 1
ATOM 1423 C C . SER A 1 181 ? -28.918 -13.355 25.645 1.00 80.44 181 SER A C 1
ATOM 1425 O O . SER A 1 181 ? -28.929 -12.142 25.456 1.00 80.44 181 SER A O 1
ATOM 1427 N N . ALA A 1 182 ? -29.311 -13.898 26.802 1.00 83.88 182 ALA A N 1
ATOM 1428 C CA . ALA A 1 182 ? -29.786 -13.095 27.929 1.00 83.88 182 ALA A CA 1
ATOM 1429 C C . ALA A 1 182 ? -28.656 -12.252 28.541 1.00 83.88 182 ALA A C 1
ATOM 1431 O O . ALA A 1 182 ? -28.838 -11.063 28.786 1.00 83.88 182 ALA A O 1
ATOM 1432 N N . ALA A 1 183 ? -27.470 -12.842 28.716 1.00 86.06 183 ALA A N 1
ATOM 1433 C CA . ALA A 1 183 ? -26.302 -12.121 29.213 1.00 86.06 183 ALA A CA 1
ATOM 1434 C C . ALA A 1 183 ? -25.848 -11.015 28.243 1.00 86.06 183 ALA A C 1
ATOM 1436 O O . ALA A 1 183 ? -25.460 -9.932 28.676 1.00 86.06 183 ALA A O 1
ATOM 1437 N N . LYS A 1 184 ? -25.948 -11.255 26.932 1.00 85.44 184 LYS A N 1
ATOM 1438 C CA . LYS A 1 184 ? -25.686 -10.250 25.895 1.00 85.44 184 LYS A CA 1
ATOM 1439 C C . LYS A 1 184 ? -26.704 -9.111 25.925 1.00 85.44 184 LYS A C 1
ATOM 1441 O O . LYS A 1 184 ? -26.306 -7.952 25.871 1.00 85.44 184 LYS A O 1
ATOM 1446 N N . ALA A 1 185 ? -27.994 -9.423 26.034 1.00 84.56 185 ALA A N 1
ATOM 1447 C CA . ALA A 1 185 ? -29.050 -8.416 26.113 1.00 84.56 185 ALA A CA 1
ATOM 1448 C C . ALA A 1 185 ? -28.893 -7.518 27.351 1.00 84.56 185 ALA A C 1
ATOM 1450 O O . ALA A 1 185 ? -28.998 -6.300 27.236 1.00 84.56 185 ALA A O 1
ATOM 1451 N N . ASP A 1 186 ? -28.568 -8.102 28.508 1.00 87.88 186 ASP A N 1
ATOM 1452 C CA . ASP A 1 186 ? -28.280 -7.352 29.736 1.00 87.88 186 ASP A CA 1
ATOM 1453 C C . ASP A 1 186 ? -27.082 -6.402 29.557 1.00 87.88 186 ASP A C 1
ATOM 1455 O O . ASP A 1 186 ? -27.170 -5.218 29.881 1.00 87.88 186 ASP A O 1
ATOM 1459 N N . TRP A 1 187 ? -25.992 -6.877 28.942 1.00 89.44 187 TRP A N 1
ATOM 1460 C CA . TRP A 1 187 ? -24.830 -6.034 28.635 1.00 89.44 187 TRP A CA 1
ATOM 1461 C C . TRP A 1 187 ? -25.191 -4.868 27.696 1.00 89.44 187 TRP A C 1
ATOM 1463 O O . TRP A 1 187 ? -24.831 -3.723 27.969 1.00 89.44 187 TRP A O 1
ATOM 1473 N N . ILE A 1 188 ? -25.941 -5.137 26.617 1.00 84.94 188 ILE A N 1
ATOM 1474 C CA . ILE A 1 188 ? -26.374 -4.114 25.649 1.00 84.94 188 ILE A CA 1
ATOM 1475 C C . ILE A 1 188 ? -27.249 -3.061 26.332 1.00 84.94 188 ILE A C 1
ATOM 1477 O O . ILE A 1 188 ? -27.037 -1.871 26.117 1.00 84.94 188 ILE A O 1
ATOM 1481 N N . ASN A 1 189 ? -28.195 -3.470 27.180 1.00 86.62 189 ASN A N 1
ATOM 1482 C CA . ASN A 1 189 ? -29.067 -2.540 27.897 1.00 86.62 189 ASN A CA 1
ATOM 1483 C C . ASN A 1 189 ? -28.271 -1.598 28.809 1.00 86.62 189 ASN A C 1
ATOM 1485 O O . ASN A 1 189 ? -28.535 -0.396 28.823 1.00 86.62 189 ASN A O 1
ATOM 1489 N N . GLN A 1 190 ? -27.267 -2.117 29.523 1.00 85.69 190 GLN A N 1
ATOM 1490 C CA . GLN A 1 190 ? -26.378 -1.295 30.350 1.00 85.69 190 GLN A CA 1
ATOM 1491 C C . GLN A 1 190 ? -25.572 -0.297 29.500 1.00 85.69 190 GLN A C 1
ATOM 1493 O O . GLN A 1 190 ? -25.471 0.878 29.857 1.00 85.69 190 GLN A O 1
ATOM 1498 N N . ALA A 1 191 ? -25.045 -0.737 28.353 1.00 83.69 191 ALA A N 1
ATOM 1499 C CA . ALA A 1 191 ? -24.280 0.113 27.443 1.00 83.69 191 ALA A CA 1
ATOM 1500 C C . ALA A 1 191 ? -25.146 1.204 26.783 1.00 83.69 191 ALA A C 1
ATOM 1502 O O . ALA A 1 191 ? -24.729 2.358 26.717 1.00 83.69 191 ALA A O 1
ATOM 1503 N N . VAL A 1 192 ? -26.364 0.871 26.338 1.00 81.44 192 VAL A N 1
ATOM 1504 C CA . VAL A 1 192 ? -27.327 1.828 25.761 1.00 81.44 192 VAL A CA 1
ATOM 1505 C C . VAL A 1 192 ? -27.786 2.843 26.806 1.00 81.44 192 VAL A C 1
ATOM 1507 O O . VAL A 1 192 ? -27.871 4.032 26.503 1.00 81.44 192 VAL A O 1
ATOM 1510 N N . TYR A 1 193 ? -28.038 2.402 28.041 1.00 82.88 193 TYR A N 1
ATOM 1511 C CA . TYR A 1 193 ? -28.373 3.303 29.141 1.00 82.88 193 TYR A CA 1
ATOM 1512 C C . TYR A 1 193 ? -27.255 4.322 29.397 1.00 82.88 193 TYR A C 1
ATOM 1514 O O . TYR A 1 193 ? -27.527 5.515 29.494 1.00 82.88 193 TYR A O 1
ATOM 1522 N N . GLU A 1 194 ? -25.993 3.882 29.433 1.00 78.88 194 GLU A N 1
ATOM 1523 C CA . GLU A 1 194 ? -24.852 4.798 29.550 1.00 78.88 194 GLU A CA 1
ATOM 1524 C C . GLU A 1 194 ? -24.703 5.697 28.314 1.00 78.88 194 GLU A C 1
ATOM 1526 O O . GLU A 1 194 ? -24.292 6.847 28.429 1.00 78.88 194 GLU A O 1
ATOM 1531 N N . ALA A 1 195 ? -25.033 5.198 27.122 1.00 74.06 195 ALA A N 1
ATOM 1532 C CA . ALA A 1 195 ? -24.915 5.977 25.896 1.00 74.06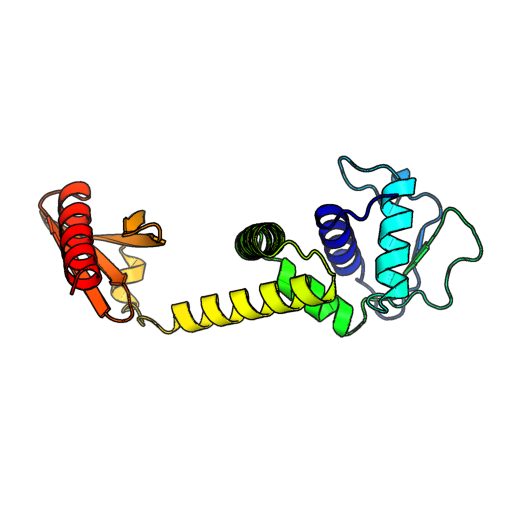 195 ALA A CA 1
ATOM 1533 C C . ALA A 1 195 ? -25.867 7.184 25.850 1.00 74.06 195 ALA A C 1
ATOM 1535 O O . ALA A 1 195 ? -25.532 8.180 25.201 1.00 74.06 195 ALA A O 1
ATOM 1536 N N . ASN A 1 196 ? -27.025 7.049 26.506 1.00 76.50 196 ASN A N 1
ATOM 1537 C CA . ASN A 1 196 ? -28.122 8.017 26.559 1.00 76.50 196 ASN A CA 1
ATOM 1538 C C . ASN A 1 196 ? -28.104 8.899 27.822 1.00 76.50 196 ASN A C 1
ATOM 1540 O O . ASN A 1 196 ? -29.027 9.692 28.016 1.00 76.50 196 ASN A O 1
ATOM 1544 N N . ARG A 1 197 ? -27.100 8.731 28.686 1.00 67.62 197 ARG A N 1
ATOM 1545 C CA . ARG A 1 197 ? -26.850 9.572 29.858 1.00 67.62 197 ARG A CA 1
ATOM 1546 C C . ARG A 1 197 ? -26.006 10.787 29.486 1.00 67.62 197 ARG A C 1
ATOM 1548 O O . ARG A 1 197 ? -26.234 11.840 30.120 1.00 67.62 197 ARG A O 1
#

Secondary structure (DSSP, 8-state):
----HHHHHHHHHHHHHH--STT--EEES-HHHHS--TT--HHHHHHHHHHHHHTT-EE-TT--SSTT-EEE-EE-HHHHHHHHHHHSHHHHHHHHHHHHHHT---HHHHHHHHHHHHHHHHHHTTS----HHHHTT--EEEEEEETTEEEEEEEEEETTEEEEEEEETTEEEEEEESSHHHHHHHHHHHHHHHHT-

Radius of gyration: 23.06 Å; chains: 1; bounding box: 50×36×58 Å

pLDDT: mean 78.44, std 15.74, range [30.27, 96.5]

Foldseek 3Di:
DDDDPVLLLVLLLVQQVVQPDAQDKDKFQDCVPPPDDPPDDLVNNVVSVVVCVVVVQFDQVVWDPDPSMTMGRHGDPVSVLQNVLCVDPVLVVVLVVVCVVVVDDDSVSSSVSSVVVVVVVVVQVVQDPDPPVQVVAFPDWDWDAAPNDIDTWTWHDDDQKIWIWDDDPSDIFIAIGSDSVRSVVRRNVVNNVVVVD

Sequence (197 aa):
MRRDMDLIRAIVLKLEAWDKTPSAIFIVTDLENDFPIDGYTSDEILYHYQLIAEKGWVDTAGGSKSYRSFTFRSLTSDGHDFADSVRDDKVWSMTRDGALKAGAFSMDLLGQLAKGLKKNSSKTTRAFRLDRSFAMSADKPDSAKVNGEVIDLWVRRAGSSFQVRDTFRNRSFTGKGGSTSAAKADWINQAVYEANR